Protein AF-A0A1G0X274-F1 (afdb_monomer)

Structure (mmCIF, N/CA/C/O backbone):
data_AF-A0A1G0X274-F1
#
_entry.id   AF-A0A1G0X274-F1
#
loop_
_atom_site.group_PDB
_atom_site.id
_atom_site.type_symbol
_atom_site.label_atom_id
_atom_site.label_alt_id
_atom_site.label_comp_id
_atom_site.label_asym_id
_atom_site.label_entity_id
_atom_site.label_seq_id
_atom_site.pdbx_PDB_ins_code
_atom_site.Cartn_x
_atom_site.Cartn_y
_atom_site.Cartn_z
_atom_site.occupancy
_atom_site.B_iso_or_equiv
_atom_site.auth_seq_id
_atom_site.auth_comp_id
_atom_site.auth_asym_id
_atom_site.auth_atom_id
_atom_site.pdbx_PDB_model_num
ATOM 1 N N . MET A 1 1 ? -16.418 -11.581 5.628 1.00 71.31 1 MET A N 1
ATOM 2 C CA . MET A 1 1 ? -16.538 -10.136 5.344 1.00 71.31 1 MET A CA 1
ATOM 3 C C . MET A 1 1 ? -15.398 -9.450 6.074 1.00 71.31 1 MET A C 1
ATOM 5 O O . MET A 1 1 ? -15.196 -9.774 7.238 1.00 71.31 1 MET A O 1
ATOM 9 N N . ARG A 1 2 ? -14.596 -8.643 5.375 1.00 87.44 2 ARG A N 1
ATOM 10 C CA . ARG A 1 2 ? -13.417 -7.958 5.927 1.00 87.44 2 ARG A CA 1
ATOM 11 C C . ARG A 1 2 ? -13.831 -6.552 6.353 1.00 87.44 2 ARG A C 1
ATOM 13 O O . ARG A 1 2 ? -14.464 -5.859 5.557 1.00 87.44 2 ARG A O 1
ATOM 20 N N . THR A 1 3 ? -13.494 -6.160 7.576 1.00 94.81 3 THR A N 1
ATOM 21 C CA . THR A 1 3 ? -13.718 -4.796 8.068 1.00 94.81 3 THR A CA 1
ATOM 22 C C . THR A 1 3 ? -12.603 -3.907 7.542 1.00 94.81 3 THR A C 1
ATOM 24 O O . THR A 1 3 ? -11.427 -4.255 7.654 1.00 94.81 3 THR A O 1
ATOM 27 N N . VAL A 1 4 ? -12.964 -2.773 6.948 1.00 96.81 4 VAL A N 1
ATOM 28 C CA . VAL A 1 4 ? -12.003 -1.785 6.460 1.00 96.81 4 VAL A CA 1
ATOM 29 C C . VAL A 1 4 ? -12.087 -0.557 7.344 1.00 96.81 4 VAL A C 1
ATOM 31 O O . VAL A 1 4 ? -13.156 0.017 7.518 1.00 96.81 4 VAL A O 1
ATOM 34 N N . ILE A 1 5 ? -10.954 -0.145 7.892 1.00 97.12 5 ILE A N 1
ATOM 35 C CA . ILE A 1 5 ? -10.844 1.067 8.695 1.00 97.12 5 ILE A CA 1
ATOM 36 C C . ILE A 1 5 ? -10.025 2.060 7.884 1.00 97.12 5 ILE A C 1
ATOM 38 O O . ILE A 1 5 ? -8.864 1.800 7.582 1.00 97.12 5 ILE A O 1
ATOM 42 N N . LEU A 1 6 ? -10.634 3.177 7.500 1.00 94.62 6 LEU A N 1
ATOM 43 C CA . LEU A 1 6 ? -9.961 4.285 6.836 1.00 94.62 6 LEU A CA 1
ATOM 44 C C . LEU A 1 6 ? -9.576 5.322 7.890 1.00 94.62 6 LEU A C 1
ATOM 46 O O . LEU A 1 6 ? -10.444 6.041 8.384 1.00 94.62 6 LEU A O 1
ATOM 50 N N . LEU A 1 7 ? -8.287 5.396 8.221 1.00 92.12 7 LEU A N 1
ATOM 51 C CA . LEU A 1 7 ? -7.735 6.406 9.120 1.00 92.12 7 LEU A CA 1
ATOM 52 C C . LEU A 1 7 ? -7.141 7.554 8.295 1.00 92.12 7 LEU A C 1
ATOM 54 O O . LEU A 1 7 ? -6.105 7.387 7.645 1.00 92.12 7 LEU A O 1
ATOM 58 N N . ALA A 1 8 ? -7.805 8.709 8.322 1.00 89.12 8 ALA A N 1
ATOM 59 C CA . ALA A 1 8 ? -7.501 9.869 7.492 1.00 89.12 8 ALA A CA 1
ATOM 60 C C . ALA A 1 8 ? -6.994 11.057 8.328 1.00 89.12 8 ALA A C 1
ATOM 62 O O . ALA A 1 8 ? -7.770 11.760 8.976 1.00 89.12 8 ALA A O 1
ATOM 63 N N . GLY A 1 9 ? -5.681 11.286 8.294 1.00 81.81 9 GLY A N 1
ATOM 64 C CA . GLY A 1 9 ? -5.017 12.450 8.885 1.00 81.81 9 GLY A CA 1
ATOM 65 C C . GLY A 1 9 ? -4.639 13.508 7.840 1.00 81.81 9 GLY A C 1
ATOM 66 O O . GLY A 1 9 ? -4.860 13.310 6.646 1.00 81.81 9 GLY A O 1
ATOM 67 N N . PRO A 1 10 ? -4.019 14.624 8.253 1.00 75.56 10 PRO A N 1
ATOM 68 C CA . PRO A 1 10 ? -3.782 15.746 7.365 1.00 75.56 10 PRO A CA 1
ATOM 69 C C . PRO A 1 10 ? -2.743 15.403 6.304 1.00 75.56 10 PRO A C 1
ATOM 71 O O . PRO A 1 10 ? -1.625 14.976 6.610 1.00 75.56 10 PRO A O 1
ATOM 74 N N . GLY A 1 11 ? -3.099 15.662 5.047 1.00 61.94 11 GLY A N 1
ATOM 75 C CA . GLY A 1 11 ? -2.265 15.404 3.879 1.00 61.94 11 GLY A CA 1
ATOM 76 C C . GLY A 1 11 ? -1.772 16.637 3.129 1.00 61.94 11 GLY A C 1
ATOM 77 O O . GLY A 1 11 ? -1.181 16.488 2.057 1.00 61.94 11 GLY A O 1
ATOM 78 N N . LYS A 1 12 ? -1.949 17.862 3.646 1.00 62.59 12 LYS A N 1
ATOM 79 C CA . LYS A 1 12 ? -1.594 19.117 2.934 1.00 62.59 12 LYS A CA 1
ATOM 80 C C . LYS A 1 12 ? -2.122 19.084 1.461 1.00 62.59 12 LYS A C 1
ATOM 82 O O . LYS A 1 12 ? -3.169 18.474 1.280 1.00 62.59 12 LYS A O 1
ATOM 87 N N . PRO A 1 13 ? -1.509 19.659 0.389 1.00 53.56 13 PRO A N 1
ATOM 88 C CA . PRO A 1 13 ? -2.126 19.590 -0.947 1.00 53.56 13 PRO A CA 1
ATOM 89 C C . PRO A 1 13 ? -2.115 18.176 -1.560 1.00 53.56 13 PRO A C 1
ATOM 91 O O . PRO A 1 13 ? -2.622 17.995 -2.658 1.00 53.56 13 PRO A O 1
ATOM 94 N N . ALA A 1 14 ? -1.521 17.193 -0.873 1.00 53.19 14 ALA A N 1
ATOM 95 C CA . ALA A 1 14 ? -1.410 15.817 -1.325 1.00 53.19 14 ALA A CA 1
ATOM 96 C C . ALA A 1 14 ? -2.632 14.958 -0.912 1.00 53.19 14 ALA A C 1
ATOM 98 O O . ALA A 1 14 ? -3.193 14.232 -1.719 1.00 53.19 14 ALA A O 1
ATOM 99 N N . PHE A 1 15 ? -3.112 15.053 0.325 1.00 63.25 15 PHE A N 1
ATOM 100 C CA . PHE A 1 15 ? -4.284 14.277 0.753 1.00 63.25 15 PHE A CA 1
ATOM 101 C C . PHE A 1 15 ? -5.246 15.178 1.517 1.00 63.25 15 PHE A C 1
ATOM 103 O O . PHE A 1 15 ? -5.109 15.369 2.721 1.00 63.25 15 PHE A O 1
ATOM 110 N N . GLY A 1 16 ? -6.178 15.785 0.784 1.00 67.81 16 GLY A N 1
ATOM 111 C CA . GLY A 1 16 ? -7.258 16.585 1.359 1.00 67.81 16 GLY A CA 1
ATOM 112 C C . GLY A 1 16 ? -8.568 15.805 1.439 1.00 67.81 16 GLY A C 1
ATOM 113 O O . GLY A 1 16 ? -8.658 14.655 0.995 1.00 67.81 16 GLY A O 1
ATOM 114 N N . ILE A 1 17 ? -9.620 16.468 1.924 1.00 82.38 17 ILE A N 1
ATOM 115 C CA . ILE A 1 17 ? -10.967 15.893 2.055 1.00 82.38 17 ILE A CA 1
ATOM 116 C C . ILE A 1 17 ? -11.474 15.243 0.757 1.00 82.38 17 ILE A C 1
ATOM 118 O O . ILE A 1 17 ? -12.107 14.191 0.794 1.00 82.38 17 ILE A O 1
ATOM 122 N N . LYS A 1 18 ? -11.125 15.803 -0.412 1.00 84.38 18 LYS A N 1
ATOM 123 C CA . LYS A 1 18 ? -11.466 15.232 -1.726 1.00 84.38 18 LYS A CA 1
ATOM 124 C C . LYS A 1 18 ? -10.965 13.788 -1.865 1.00 84.38 18 LYS A C 1
ATOM 126 O O . LYS A 1 18 ? -11.732 12.919 -2.272 1.00 84.38 18 LYS A O 1
ATOM 131 N N . ASN A 1 19 ? -9.700 13.523 -1.536 1.00 82.19 19 ASN A N 1
ATOM 132 C CA . ASN A 1 19 ? -9.106 12.194 -1.701 1.00 82.19 19 ASN A CA 1
ATOM 133 C C . ASN A 1 19 ? -9.671 11.206 -0.674 1.00 82.19 19 ASN A C 1
ATOM 135 O O . ASN A 1 19 ? -9.884 10.045 -1.005 1.00 82.19 19 ASN A O 1
ATOM 139 N N . VAL A 1 20 ? -9.964 11.667 0.548 1.00 87.62 20 VAL A N 1
ATOM 140 C CA . VAL A 1 20 ? -10.614 10.844 1.581 1.00 87.62 20 VAL A CA 1
ATOM 141 C C . VAL A 1 20 ? -12.012 10.419 1.140 1.00 87.62 20 VAL A C 1
ATOM 143 O O . VAL A 1 20 ? -12.357 9.247 1.254 1.00 87.62 20 VAL A O 1
ATOM 146 N N . LEU A 1 21 ? -12.803 11.340 0.583 1.00 90.00 21 LEU A N 1
ATOM 147 C CA . LEU A 1 21 ? -14.131 11.026 0.053 1.00 90.00 21 LEU A CA 1
ATOM 148 C C . LEU A 1 21 ? -14.058 10.085 -1.158 1.00 90.00 21 LEU A C 1
ATOM 150 O O . LEU A 1 21 ? -14.875 9.172 -1.271 1.00 90.00 21 LEU A O 1
ATOM 154 N N . ALA A 1 22 ? -13.068 10.265 -2.038 1.00 89.56 22 ALA A N 1
ATOM 155 C CA . ALA A 1 22 ? -12.831 9.357 -3.159 1.00 89.56 22 ALA A CA 1
ATOM 156 C C . ALA A 1 22 ? -12.474 7.941 -2.677 1.00 89.56 22 ALA A C 1
ATOM 158 O O . ALA A 1 22 ? -13.047 6.966 -3.168 1.00 89.56 22 ALA A O 1
ATOM 159 N N . ALA A 1 23 ? -11.595 7.830 -1.676 1.00 90.31 23 ALA A N 1
ATOM 160 C CA . ALA A 1 23 ? -11.233 6.565 -1.046 1.00 90.31 23 ALA A CA 1
ATOM 161 C C . ALA A 1 23 ? -12.441 5.903 -0.372 1.00 90.31 23 ALA A C 1
ATOM 163 O O . ALA A 1 23 ? -12.713 4.727 -0.600 1.00 90.31 23 ALA A O 1
ATOM 164 N N . GLU A 1 24 ? -13.209 6.663 0.411 1.00 93.44 24 GLU A N 1
ATOM 165 C CA . GLU A 1 24 ? -14.424 6.186 1.070 1.00 93.44 24 GLU A CA 1
ATOM 166 C C . GLU A 1 24 ? -15.429 5.630 0.054 1.00 93.44 24 GLU A C 1
ATOM 168 O O . GLU A 1 24 ? -15.935 4.517 0.220 1.00 93.44 24 GLU A O 1
ATOM 173 N N . GLN A 1 25 ? -15.688 6.373 -1.024 1.00 93.56 25 GLN A N 1
ATOM 174 C CA . GLN A 1 25 ? -16.600 5.946 -2.079 1.00 93.56 25 GLN A CA 1
ATOM 175 C C . GLN A 1 25 ? -16.091 4.690 -2.794 1.00 93.56 25 GLN A C 1
ATOM 177 O O . GLN A 1 25 ? -16.866 3.754 -3.001 1.00 93.56 25 GLN A O 1
ATOM 182 N N . ALA A 1 26 ? -14.800 4.642 -3.130 1.00 93.06 26 ALA A N 1
ATOM 183 C CA . ALA A 1 26 ? -14.182 3.487 -3.769 1.00 93.06 26 ALA A CA 1
ATOM 184 C C . ALA A 1 26 ? -14.294 2.236 -2.892 1.00 93.06 26 ALA A C 1
ATOM 186 O O . ALA A 1 26 ? -14.770 1.201 -3.355 1.00 93.06 26 ALA A O 1
ATOM 187 N N . LEU A 1 27 ? -13.951 2.335 -1.608 1.00 93.81 27 LEU A N 1
ATOM 188 C CA . LEU A 1 27 ? -14.022 1.222 -0.661 1.00 93.81 27 LEU A CA 1
ATOM 189 C C . LEU A 1 27 ? -15.469 0.751 -0.435 1.00 93.81 27 LEU A C 1
ATOM 191 O 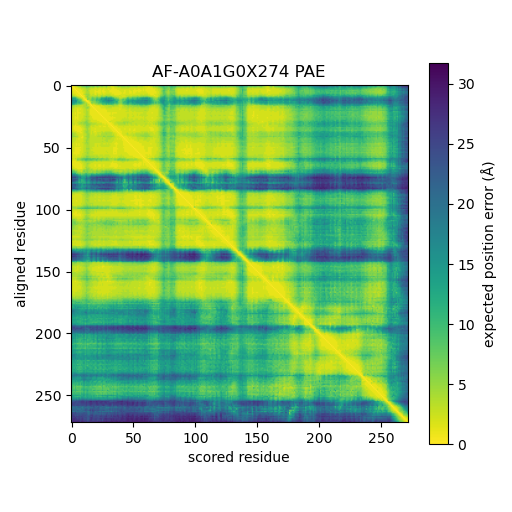O . LEU A 1 27 ? -15.730 -0.452 -0.464 1.00 93.81 27 LEU A O 1
ATOM 195 N N . LYS A 1 28 ? -16.438 1.666 -0.298 1.00 92.75 28 LYS A N 1
ATOM 196 C CA . LYS A 1 28 ? -17.868 1.300 -0.228 1.00 92.75 28 LYS A CA 1
ATOM 197 C C . LYS A 1 28 ? -18.336 0.600 -1.494 1.00 92.75 28 LYS A C 1
ATOM 199 O O . LYS A 1 28 ? -19.034 -0.408 -1.416 1.00 92.75 28 LYS A O 1
ATOM 204 N N . ASN A 1 29 ? -17.908 1.081 -2.661 1.00 93.19 29 ASN A N 1
ATOM 205 C CA . ASN A 1 29 ? -18.207 0.428 -3.927 1.00 93.19 29 ASN A CA 1
ATOM 206 C C . ASN A 1 29 ? -17.644 -0.998 -3.948 1.00 93.19 29 ASN A C 1
ATOM 208 O O . ASN A 1 29 ? -18.301 -1.887 -4.475 1.00 93.19 29 ASN A O 1
ATOM 212 N N . GLN A 1 30 ? -16.500 -1.273 -3.324 1.00 92.44 30 GLN A N 1
ATOM 213 C CA . GLN A 1 30 ? -15.962 -2.634 -3.178 1.00 92.44 30 GLN A CA 1
ATOM 214 C C . GLN A 1 30 ? -16.771 -3.542 -2.227 1.00 92.44 30 GLN A C 1
ATOM 216 O O . GLN A 1 30 ? -16.434 -4.714 -2.076 1.00 92.44 30 GLN A O 1
ATOM 221 N N . GLY A 1 31 ? -17.841 -3.039 -1.602 1.00 89.69 31 GLY A N 1
ATOM 222 C CA . GLY A 1 31 ? -18.629 -3.780 -0.617 1.00 89.69 31 GLY A CA 1
ATOM 223 C C . GLY A 1 31 ? -17.946 -3.869 0.748 1.00 89.69 31 GLY A C 1
ATOM 224 O O . GLY A 1 31 ? -18.206 -4.808 1.499 1.00 89.69 31 GLY A O 1
ATOM 225 N N . ALA A 1 32 ? -17.046 -2.928 1.055 1.00 89.44 32 ALA A N 1
ATOM 226 C CA . ALA A 1 32 ? -16.374 -2.869 2.345 1.00 89.44 32 ALA A CA 1
ATOM 227 C C . ALA A 1 32 ? -17.360 -2.602 3.489 1.00 89.44 32 ALA A C 1
ATOM 229 O O . ALA A 1 32 ? -18.213 -1.718 3.394 1.00 89.44 32 ALA A O 1
ATOM 230 N N . ASP A 1 33 ? -17.153 -3.294 4.609 1.00 92.75 33 ASP A N 1
ATOM 231 C CA . ASP A 1 33 ? -17.650 -2.858 5.914 1.00 92.75 33 ASP A CA 1
ATOM 232 C C . ASP A 1 33 ? -16.744 -1.730 6.414 1.00 92.75 33 ASP A C 1
ATOM 234 O O . ASP A 1 33 ? -15.725 -1.979 7.062 1.00 92.75 33 ASP A O 1
ATOM 238 N N . LEU A 1 34 ? -17.028 -0.513 5.950 1.00 94.81 34 LEU A N 1
ATOM 239 C CA . LEU A 1 34 ? -16.126 0.625 6.073 1.00 94.81 34 LEU A CA 1
ATOM 240 C C . LEU A 1 34 ? -16.434 1.472 7.308 1.00 94.81 34 LEU A C 1
ATOM 242 O O . LEU A 1 34 ? -17.520 2.043 7.419 1.00 94.81 34 LEU A O 1
ATOM 246 N N . LEU A 1 35 ? -15.420 1.668 8.148 1.00 96.19 35 LEU A N 1
ATOM 247 C CA . LEU A 1 35 ? -15.394 2.692 9.186 1.00 96.19 35 LEU A CA 1
ATOM 248 C C . LEU A 1 35 ? -14.385 3.782 8.814 1.00 96.19 35 LEU A C 1
ATOM 250 O O . LEU A 1 35 ? -13.206 3.497 8.616 1.00 96.19 35 LEU A O 1
ATOM 254 N N . ARG A 1 36 ? -14.838 5.035 8.738 1.00 94.88 36 ARG A N 1
ATOM 255 C CA . ARG A 1 36 ? -13.971 6.199 8.509 1.00 94.88 36 ARG A CA 1
ATOM 256 C C . ARG A 1 36 ? -13.686 6.911 9.826 1.00 94.88 36 ARG A C 1
ATOM 258 O O . ARG A 1 36 ? -14.623 7.257 10.541 1.00 94.88 36 ARG A O 1
ATOM 265 N N . ILE A 1 37 ? -12.413 7.188 10.087 1.00 93.75 37 ILE A N 1
ATOM 266 C CA . ILE A 1 37 ? -11.927 7.941 11.245 1.00 93.75 37 ILE A CA 1
ATOM 267 C C . ILE A 1 37 ? -11.046 9.086 10.743 1.00 93.75 37 ILE A C 1
ATOM 269 O O . ILE A 1 37 ? -10.141 8.872 9.937 1.00 93.75 37 ILE A O 1
ATOM 273 N N . GLY A 1 38 ? -11.311 10.299 11.226 1.00 88.81 38 GLY A N 1
ATOM 274 C CA . GLY A 1 38 ? -10.703 11.522 10.705 1.00 88.81 38 GLY A CA 1
ATOM 275 C C . GLY A 1 38 ? -11.338 12.022 9.399 1.00 88.81 38 GLY A C 1
ATOM 276 O O . GLY A 1 38 ? -12.228 11.390 8.819 1.00 88.81 38 GLY A O 1
ATOM 277 N N . ASP A 1 39 ? -10.908 13.207 8.969 1.00 86.94 39 ASP A N 1
ATOM 278 C CA . ASP A 1 39 ? -11.445 13.940 7.810 1.00 86.94 39 ASP A CA 1
ATOM 279 C C . ASP A 1 39 ? -10.392 14.242 6.727 1.00 86.94 39 ASP A C 1
ATOM 281 O O . ASP A 1 39 ? -10.743 14.684 5.633 1.00 86.94 39 ASP A O 1
ATOM 285 N N . GLY A 1 40 ? -9.112 13.962 6.997 1.00 82.00 40 GLY A N 1
ATOM 286 C CA . GLY A 1 40 ? -8.002 14.275 6.095 1.00 82.00 40 GLY A CA 1
ATOM 287 C C . GLY A 1 40 ? -7.513 15.727 6.134 1.00 82.00 40 GLY A C 1
ATOM 288 O O . GLY A 1 40 ? -6.594 16.073 5.394 1.00 82.00 40 GLY A O 1
ATOM 289 N N . GLU A 1 41 ? -8.096 16.585 6.972 1.00 82.44 41 GLU A N 1
ATOM 290 C CA . GLU A 1 41 ? -7.756 18.010 7.066 1.00 82.44 41 GLU A CA 1
ATOM 291 C C . GLU A 1 41 ? -7.129 18.372 8.409 1.00 82.44 41 GLU A C 1
ATOM 293 O O . GLU A 1 41 ? -6.125 19.089 8.444 1.00 82.44 41 GLU A O 1
ATOM 298 N N . ARG A 1 42 ? -7.694 17.870 9.512 1.00 84.00 42 ARG A N 1
ATOM 299 C CA . ARG A 1 42 ? -7.177 18.121 10.861 1.00 84.00 42 ARG A CA 1
ATOM 300 C C . ARG A 1 42 ? -6.190 17.048 11.299 1.00 84.00 42 ARG A C 1
ATOM 302 O O . ARG A 1 42 ? -6.194 15.924 10.801 1.00 84.00 42 ARG A O 1
ATOM 309 N N . ASP A 1 43 ? -5.387 17.382 12.304 1.00 80.62 43 ASP A N 1
ATOM 310 C CA . ASP A 1 43 ? -4.605 16.383 13.021 1.00 80.62 43 ASP A CA 1
ATOM 311 C C . ASP A 1 43 ? -5.545 15.361 13.708 1.00 80.62 43 ASP A C 1
ATOM 313 O O . ASP A 1 43 ? -6.538 15.721 14.348 1.00 80.62 43 ASP A O 1
ATOM 317 N N . LEU A 1 44 ? -5.239 14.071 13.543 1.00 80.81 44 LEU A N 1
ATOM 318 C CA . LEU A 1 44 ? -5.783 12.963 14.334 1.00 80.81 44 LEU A CA 1
ATOM 319 C C . LEU A 1 44 ? -5.505 13.177 15.826 1.00 80.81 44 LEU A C 1
ATOM 321 O O . LEU A 1 44 ? -4.418 13.580 16.216 1.00 80.81 44 LEU A O 1
ATOM 325 N N . THR A 1 45 ? -6.487 12.867 16.655 1.00 83.50 45 THR A N 1
ATOM 326 C CA . THR A 1 45 ? -6.439 12.991 18.113 1.00 83.50 45 THR A CA 1
ATOM 327 C C . THR A 1 45 ? -6.266 11.626 18.773 1.00 83.50 45 THR A C 1
ATOM 329 O O . THR A 1 45 ? -6.488 10.589 18.145 1.00 83.50 45 THR A O 1
ATOM 332 N N . ASP A 1 46 ? -5.945 11.609 20.067 1.00 83.19 46 ASP A N 1
ATOM 333 C CA . ASP A 1 46 ? -5.924 10.369 20.856 1.00 83.19 46 ASP A CA 1
ATOM 334 C C . ASP A 1 46 ? -7.290 9.661 20.858 1.00 83.19 46 ASP A C 1
ATOM 336 O O . ASP A 1 46 ? -7.350 8.431 20.913 1.00 83.19 46 ASP A O 1
ATOM 340 N N . THR A 1 47 ? -8.387 10.418 20.746 1.00 89.31 47 THR A N 1
ATOM 341 C CA . THR A 1 47 ? -9.737 9.866 20.580 1.00 89.31 47 THR A CA 1
ATOM 342 C C . THR A 1 47 ? -9.864 9.129 19.251 1.00 89.31 47 THR A C 1
ATOM 344 O O . THR A 1 47 ? -10.278 7.980 19.250 1.00 89.31 47 THR A O 1
ATOM 347 N N . ASP A 1 48 ? -9.414 9.721 18.138 1.00 89.38 48 ASP A N 1
ATOM 348 C CA . ASP A 1 48 ? -9.445 9.055 16.824 1.00 89.38 48 ASP A CA 1
ATOM 349 C C . ASP A 1 48 ? -8.643 7.740 16.837 1.00 89.38 48 ASP A C 1
ATOM 351 O O . ASP A 1 48 ? -9.060 6.727 16.274 1.00 89.38 48 ASP A O 1
ATOM 355 N N . VAL A 1 49 ? -7.487 7.733 17.508 1.00 88.19 49 VAL A N 1
ATOM 356 C CA . VAL A 1 49 ? -6.678 6.518 17.688 1.00 88.19 49 VAL A CA 1
ATOM 357 C C . VAL A 1 49 ? -7.409 5.494 18.548 1.00 88.19 49 VAL A C 1
ATOM 359 O O . VAL A 1 49 ? -7.412 4.312 18.216 1.00 88.19 49 VAL A O 1
ATOM 362 N N . SER A 1 50 ? -8.036 5.928 19.640 1.00 91.25 50 SER A N 1
ATOM 363 C CA . SER A 1 50 ? -8.793 5.049 20.536 1.00 91.25 50 SER A CA 1
ATOM 364 C C . SER A 1 50 ? -9.979 4.409 19.815 1.00 91.25 50 SER A C 1
ATOM 366 O O . SER A 1 50 ? -10.134 3.191 19.881 1.00 91.25 50 SER A O 1
ATOM 368 N N . ASP A 1 51 ? -10.732 5.193 19.042 1.00 94.62 51 ASP A N 1
ATOM 369 C CA . ASP A 1 51 ? -11.852 4.727 18.222 1.00 94.62 51 ASP A CA 1
ATOM 370 C C . ASP A 1 51 ? -11.380 3.703 17.176 1.00 94.62 51 ASP A C 1
ATOM 372 O O . ASP A 1 51 ? -12.021 2.673 16.952 1.00 94.62 51 ASP A O 1
ATOM 376 N N . MET A 1 52 ? -10.211 3.936 16.564 1.00 94.81 52 MET A N 1
ATOM 377 C CA . MET A 1 52 ? -9.597 2.988 15.629 1.00 94.81 52 MET A CA 1
ATOM 378 C C . MET A 1 52 ? -9.247 1.673 16.330 1.00 94.81 52 MET A C 1
ATOM 380 O O . MET A 1 52 ? -9.550 0.596 15.813 1.00 94.81 52 MET A O 1
ATOM 384 N N . LEU A 1 53 ? -8.606 1.736 17.496 1.00 95.38 53 LEU A N 1
ATOM 385 C CA . LEU A 1 53 ? -8.216 0.550 18.259 1.00 95.38 53 LEU A CA 1
ATOM 386 C C . LEU A 1 53 ? -9.438 -0.242 18.738 1.00 95.38 53 LEU A C 1
ATOM 388 O O . LEU A 1 53 ? -9.433 -1.475 18.675 1.00 95.38 53 LEU A O 1
ATOM 392 N N . GLU A 1 54 ? -10.497 0.444 19.165 1.00 96.56 54 GLU A N 1
ATOM 393 C CA . GLU A 1 54 ? -11.768 -0.182 19.521 1.00 96.56 54 GLU A CA 1
ATOM 394 C C . GLU A 1 54 ? -12.389 -0.897 18.314 1.00 96.56 54 GLU A C 1
ATOM 396 O O . GLU A 1 54 ? -12.770 -2.067 18.415 1.00 96.56 54 GLU A O 1
ATOM 401 N N . ALA A 1 55 ? -12.419 -0.246 17.150 1.00 95.94 55 ALA A N 1
ATOM 402 C CA . ALA A 1 55 ? -12.920 -0.846 15.920 1.00 95.94 55 ALA A CA 1
ATOM 403 C C . ALA A 1 55 ? -12.120 -2.092 15.508 1.00 95.94 55 ALA A C 1
ATOM 405 O O . ALA A 1 55 ? -12.712 -3.115 15.157 1.00 95.94 55 ALA A O 1
ATOM 406 N N . ILE A 1 56 ? -10.787 -2.049 15.617 1.00 96.06 56 ILE A N 1
ATOM 407 C CA . ILE A 1 56 ? -9.919 -3.215 15.392 1.00 96.06 56 ILE A CA 1
ATOM 408 C C . ILE A 1 56 ? -10.289 -4.348 16.359 1.00 96.06 56 ILE A C 1
ATOM 410 O O . ILE A 1 56 ? -10.466 -5.493 15.931 1.00 96.06 56 ILE A O 1
ATOM 414 N N . SER A 1 57 ? -10.429 -4.046 17.653 1.00 96.00 57 SER A N 1
ATOM 415 C CA . SER A 1 57 ? -10.758 -5.032 18.690 1.00 96.00 57 SER A CA 1
ATOM 416 C C . SER A 1 57 ? -12.130 -5.681 18.467 1.00 96.00 57 SER A C 1
ATOM 418 O O . SER A 1 57 ? -12.273 -6.892 18.646 1.00 96.00 57 SER A O 1
ATOM 420 N N . ASN A 1 58 ? -13.122 -4.898 18.039 1.00 94.75 58 ASN A N 1
ATOM 421 C CA . ASN A 1 58 ? -14.509 -5.336 17.870 1.00 94.75 58 ASN A CA 1
ATOM 422 C C . ASN A 1 58 ? -14.803 -5.970 16.499 1.00 94.75 58 ASN A C 1
ATOM 424 O O . ASN A 1 58 ? -15.859 -6.585 16.318 1.00 94.75 58 ASN A O 1
ATOM 428 N N . ALA A 1 59 ? -13.888 -5.858 15.532 1.00 93.44 59 ALA A N 1
ATOM 429 C CA . ALA A 1 59 ? -14.047 -6.462 14.215 1.00 93.44 59 ALA A CA 1
ATOM 430 C C . ALA A 1 59 ? -14.170 -7.993 14.311 1.00 93.44 59 ALA A C 1
ATOM 432 O O . ALA A 1 59 ? -13.284 -8.677 14.828 1.00 93.44 59 ALA A O 1
ATOM 433 N N . LYS A 1 60 ? -15.258 -8.546 13.758 1.00 86.12 60 LYS A N 1
ATOM 434 C CA . LYS A 1 60 ? -15.573 -9.988 13.807 1.00 86.12 60 LYS A CA 1
ATOM 435 C C . LYS A 1 60 ? -14.765 -10.847 12.822 1.00 86.12 60 LYS A C 1
ATOM 437 O O . LYS A 1 60 ? -14.863 -12.069 12.879 1.00 86.12 60 LYS A O 1
ATOM 442 N N . GLY A 1 61 ? -14.008 -10.236 11.912 1.00 86.88 61 GLY A N 1
ATOM 443 C CA . GLY A 1 61 ? -13.266 -10.924 10.851 1.00 86.88 61 GLY A CA 1
ATOM 444 C C . GLY A 1 61 ? -11.884 -10.326 10.600 1.00 86.88 61 GLY A C 1
ATOM 445 O O . GLY A 1 61 ? -11.306 -9.689 11.483 1.00 86.88 61 GLY A O 1
ATOM 446 N N . ASP A 1 62 ? -11.370 -10.549 9.388 1.00 90.69 62 ASP A N 1
ATOM 447 C CA . ASP A 1 62 ? -10.137 -9.921 8.910 1.00 90.69 62 ASP A CA 1
ATOM 448 C C . ASP A 1 62 ? -10.294 -8.397 8.888 1.00 90.69 62 ASP A C 1
ATOM 450 O O . ASP A 1 62 ? -11.362 -7.879 8.541 1.00 90.69 62 ASP A O 1
ATOM 454 N N . VAL A 1 63 ? -9.217 -7.690 9.222 1.00 95.69 63 VAL A N 1
ATOM 455 C CA . VAL A 1 63 ? -9.176 -6.227 9.249 1.00 95.69 63 VAL A CA 1
ATOM 456 C C . VAL A 1 63 ? -8.183 -5.726 8.214 1.00 95.69 63 VAL A C 1
ATOM 458 O O . VAL A 1 63 ? -7.063 -6.233 8.125 1.00 95.69 63 VAL A O 1
ATOM 461 N N . THR A 1 64 ? -8.589 -4.697 7.478 1.00 96.00 64 THR A N 1
ATOM 462 C CA . THR A 1 64 ? -7.677 -3.874 6.689 1.00 96.00 64 THR A CA 1
ATOM 463 C C . THR A 1 64 ? -7.705 -2.444 7.186 1.00 96.00 64 THR A C 1
ATOM 465 O O . THR A 1 64 ? -8.752 -1.803 7.191 1.00 96.00 64 THR A O 1
ATOM 468 N N . LEU A 1 65 ? -6.543 -1.936 7.577 1.00 95.25 65 LEU A N 1
ATOM 469 C CA . LEU A 1 65 ? -6.335 -0.534 7.895 1.00 95.25 65 LEU A CA 1
ATOM 470 C C . LEU A 1 65 ? -5.804 0.182 6.650 1.00 95.25 65 LEU A C 1
ATOM 472 O O . LEU A 1 65 ? -4.693 -0.087 6.199 1.00 95.25 65 LEU A O 1
ATOM 476 N N . VAL A 1 66 ? -6.593 1.105 6.107 1.00 92.50 66 VAL A N 1
ATOM 477 C CA . VAL A 1 66 ? -6.160 2.046 5.073 1.00 92.50 66 VAL A CA 1
ATOM 478 C C . VAL A 1 66 ? -5.730 3.330 5.764 1.00 92.50 66 VAL A C 1
ATOM 480 O O . VAL A 1 66 ? -6.534 4.007 6.403 1.00 92.50 66 VAL A O 1
ATOM 483 N N . LEU A 1 67 ? -4.450 3.654 5.650 1.00 87.50 67 LEU A N 1
ATOM 484 C CA . LEU A 1 67 ? -3.811 4.738 6.374 1.00 87.50 67 LEU A CA 1
ATOM 485 C C . LEU A 1 67 ? -3.441 5.869 5.421 1.00 87.50 67 LEU A C 1
ATOM 487 O O . LEU A 1 67 ? -2.457 5.788 4.683 1.00 87.50 67 LEU A O 1
ATOM 491 N N . MET A 1 68 ? -4.239 6.933 5.464 1.00 85.12 68 MET A N 1
ATOM 492 C CA . MET A 1 68 ? -4.071 8.131 4.648 1.00 85.12 68 MET A CA 1
ATOM 493 C C . MET A 1 68 ? -3.626 9.292 5.532 1.00 85.12 68 MET A C 1
ATOM 495 O O . MET A 1 68 ? -4.448 10.030 6.065 1.00 85.12 68 MET A O 1
ATOM 499 N N . ALA A 1 69 ? -2.319 9.445 5.729 1.00 77.44 69 ALA A N 1
ATOM 500 C CA . ALA A 1 69 ? -1.765 10.521 6.547 1.00 77.44 69 ALA A CA 1
ATOM 501 C C . ALA A 1 69 ? -0.316 10.838 6.153 1.00 77.44 69 ALA A C 1
ATOM 503 O O . ALA A 1 69 ? 0.405 9.977 5.649 1.00 77.44 69 ALA A O 1
ATOM 504 N N . HIS A 1 70 ? 0.141 12.068 6.418 1.00 73.25 70 HIS A N 1
ATOM 505 C CA . HIS A 1 70 ? 1.548 12.433 6.227 1.00 73.25 70 HIS A CA 1
ATOM 506 C C . HIS A 1 70 ? 2.468 11.740 7.228 1.00 73.25 70 HIS A C 1
ATOM 508 O O . HIS A 1 70 ? 2.297 11.888 8.440 1.00 73.25 70 HIS A O 1
ATOM 514 N N . GLY A 1 71 ? 3.518 11.103 6.713 1.00 67.44 71 GLY A N 1
ATOM 515 C CA . GLY A 1 71 ? 4.698 10.760 7.499 1.00 67.44 71 GLY A CA 1
ATOM 516 C C . GLY A 1 71 ? 5.649 11.955 7.599 1.00 67.44 71 GLY A C 1
ATOM 517 O O . GLY A 1 71 ? 5.820 12.710 6.640 1.00 67.44 71 GLY A O 1
ATOM 518 N N . ASN A 1 72 ? 6.288 12.137 8.752 1.00 64.19 72 ASN A N 1
ATOM 519 C CA . ASN A 1 72 ? 7.395 13.079 8.924 1.00 64.19 72 ASN A CA 1
ATOM 520 C C . ASN A 1 72 ? 8.678 12.336 9.326 1.00 64.19 72 ASN A C 1
ATOM 522 O O . ASN A 1 72 ? 8.602 11.255 9.897 1.00 64.19 72 ASN A O 1
ATOM 526 N N . ARG A 1 73 ? 9.852 12.914 9.048 1.00 56.06 73 ARG A N 1
ATOM 527 C CA . ARG A 1 73 ? 11.164 12.363 9.413 1.00 56.06 73 ARG A CA 1
ATOM 528 C C . ARG A 1 73 ? 11.880 13.335 10.354 1.00 56.06 73 ARG A C 1
ATOM 530 O O . ARG A 1 73 ? 12.761 14.064 9.917 1.00 56.06 73 ARG A O 1
ATOM 537 N N . ASN A 1 74 ? 11.541 13.306 11.644 1.00 49.91 74 ASN A N 1
ATOM 538 C CA . ASN A 1 74 ? 12.374 13.903 12.702 1.00 49.91 74 ASN A CA 1
ATOM 539 C C . ASN A 1 74 ? 12.888 12.791 13.630 1.00 49.91 74 ASN A C 1
ATOM 541 O O . ASN A 1 74 ? 12.416 12.641 14.751 1.00 49.91 74 ASN A O 1
ATOM 545 N N . GLY A 1 75 ? 13.826 11.972 13.145 1.00 40.00 75 GLY A N 1
ATOM 546 C CA . GLY A 1 75 ? 14.458 10.894 13.928 1.00 40.00 75 GLY A CA 1
ATOM 547 C C . GLY A 1 75 ? 13.619 9.619 14.082 1.00 40.00 75 GLY A C 1
ATOM 548 O O . GLY A 1 75 ? 14.179 8.530 14.048 1.00 40.00 75 GLY A O 1
ATOM 549 N N . GLU A 1 76 ? 12.294 9.737 14.119 1.00 42.47 76 GLU A N 1
ATOM 550 C CA . GLU A 1 76 ? 11.329 8.639 14.022 1.00 42.47 76 GLU A CA 1
ATOM 551 C C . GLU A 1 76 ? 10.320 8.983 12.922 1.00 42.47 76 GLU A C 1
ATOM 553 O O . GLU A 1 76 ? 10.037 10.163 12.694 1.00 42.47 76 GLU A O 1
ATOM 558 N N . VAL A 1 77 ? 9.795 7.985 12.202 1.00 47.22 77 VAL A N 1
ATOM 559 C CA . VAL A 1 77 ? 8.598 8.255 11.400 1.00 47.22 77 VAL A CA 1
ATOM 560 C C . VAL A 1 77 ? 7.457 8.440 12.386 1.00 47.22 77 VAL A C 1
ATOM 562 O O . VAL A 1 77 ? 7.322 7.646 13.310 1.00 47.22 77 VAL A O 1
ATOM 565 N N . TYR A 1 78 ? 6.661 9.483 12.236 1.00 52.81 78 TYR A N 1
ATOM 566 C CA . TYR A 1 78 ? 5.408 9.645 12.962 1.00 52.81 78 TYR A CA 1
ATOM 567 C C . TYR A 1 78 ? 4.393 10.254 12.012 1.00 52.81 78 TYR A C 1
ATOM 569 O O . TYR A 1 78 ? 4.740 11.043 11.123 1.00 52.81 78 TYR A O 1
ATOM 577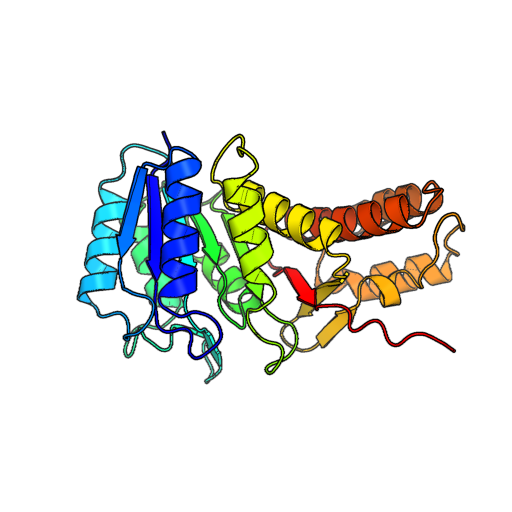 N N . PHE A 1 79 ? 3.133 9.880 12.196 1.00 59.03 79 PHE A N 1
ATOM 578 C CA . PHE A 1 79 ? 2.037 10.615 11.591 1.00 59.03 79 PHE A CA 1
ATOM 579 C C . PHE A 1 79 ? 2.056 11.991 12.236 1.00 59.03 79 PHE A C 1
ATOM 581 O O . PHE A 1 79 ? 1.989 12.088 13.459 1.00 59.03 79 PHE A O 1
ATOM 588 N N . LYS A 1 80 ? 2.222 13.053 11.440 1.00 47.78 80 LYS A N 1
ATOM 589 C CA . LYS A 1 80 ? 2.380 14.425 11.961 1.00 47.78 80 LYS A CA 1
ATOM 590 C C . LYS A 1 80 ? 1.241 14.834 12.914 1.00 47.78 80 LYS A C 1
ATOM 592 O O . LYS A 1 80 ? 1.433 15.698 13.759 1.00 47.78 80 LYS A O 1
ATOM 597 N N . SER A 1 81 ? 0.108 14.159 12.782 1.00 50.81 81 SER A N 1
ATOM 598 C CA . SER A 1 81 ? -1.080 14.265 13.601 1.00 50.81 81 SER A CA 1
ATOM 599 C C . SER A 1 81 ? -1.033 13.566 14.962 1.00 50.81 81 SER A C 1
ATOM 601 O O . SER A 1 81 ? -1.702 14.019 15.876 1.00 50.81 81 SER A O 1
ATOM 603 N N . LEU A 1 82 ? -0.252 12.499 15.145 1.00 51.94 82 LEU A N 1
ATOM 604 C CA . LEU A 1 82 ? -0.146 11.785 16.424 1.00 51.94 82 LEU A CA 1
ATOM 605 C C . LEU A 1 82 ? 0.871 12.475 17.340 1.00 51.94 82 LEU A C 1
ATOM 607 O O . LEU A 1 82 ? 1.897 11.885 17.673 1.00 51.94 82 LEU A O 1
ATOM 611 N N . HIS A 1 83 ? 0.604 13.731 17.716 1.00 46.47 83 HIS A N 1
ATOM 612 C CA . HIS A 1 83 ? 1.514 14.663 18.416 1.00 46.47 83 HIS A CA 1
ATOM 613 C C . HIS A 1 83 ? 2.245 14.116 19.667 1.00 46.47 83 HIS A C 1
ATOM 615 O O . HIS A 1 83 ? 3.143 14.786 20.168 1.00 46.47 83 HIS A O 1
ATOM 621 N N . ALA A 1 84 ? 1.928 12.913 20.161 1.00 43.22 84 ALA A N 1
ATOM 622 C CA . ALA A 1 84 ? 2.544 12.309 21.343 1.00 43.22 84 ALA A CA 1
ATOM 623 C C . ALA A 1 84 ? 2.963 10.824 21.214 1.00 43.22 84 ALA A C 1
ATOM 625 O O . ALA A 1 84 ? 3.513 10.277 22.172 1.00 43.22 84 ALA A O 1
ATOM 626 N N . GLN A 1 85 ? 2.731 10.144 20.082 1.00 58.03 85 GLN A N 1
ATOM 627 C CA . GLN A 1 85 ? 2.934 8.689 19.985 1.00 58.03 85 GLN A CA 1
ATOM 628 C C . GLN A 1 85 ? 4.027 8.321 18.976 1.00 58.03 85 GLN A C 1
ATOM 630 O O . GLN A 1 85 ? 3.914 8.602 17.784 1.00 58.03 85 GLN A O 1
ATOM 635 N N . SER A 1 86 ? 5.075 7.635 19.443 1.00 73.62 86 SER A N 1
ATOM 636 C CA . SER A 1 86 ? 6.065 7.034 18.545 1.00 73.62 86 SER A CA 1
ATOM 637 C C . SER A 1 86 ? 5.406 5.968 17.665 1.00 73.62 86 SER A C 1
ATOM 639 O O . SER A 1 86 ? 4.492 5.261 18.101 1.00 73.62 86 SER A O 1
ATOM 641 N N . THR A 1 87 ? 5.894 5.789 16.435 1.00 76.69 87 THR A N 1
ATOM 642 C CA . THR A 1 87 ? 5.408 4.728 15.528 1.00 76.69 87 THR A CA 1
ATOM 643 C C . THR A 1 87 ? 5.461 3.341 16.169 1.00 76.69 87 THR A C 1
ATOM 645 O O . THR A 1 87 ? 4.570 2.521 15.958 1.00 76.69 87 THR A O 1
ATOM 648 N N . VAL A 1 88 ? 6.479 3.084 16.996 1.00 83.25 88 VAL A N 1
ATOM 649 C CA . VAL A 1 88 ? 6.590 1.840 17.768 1.00 83.25 88 VAL A CA 1
ATOM 650 C C . VAL A 1 88 ? 5.369 1.667 18.667 1.00 83.25 88 VAL A C 1
ATOM 652 O O . VAL A 1 88 ? 4.709 0.631 18.614 1.00 83.25 88 VAL A O 1
ATOM 655 N N . LYS A 1 89 ? 5.025 2.692 19.456 1.00 85.50 89 LYS A N 1
ATOM 656 C CA . LYS A 1 89 ? 3.865 2.644 20.346 1.00 85.50 89 LYS A CA 1
ATOM 657 C C . LYS A 1 89 ? 2.556 2.511 19.556 1.00 85.50 89 LYS A C 1
ATOM 659 O O . LYS A 1 89 ? 1.674 1.780 19.994 1.00 85.50 89 LYS A O 1
ATOM 664 N N . PHE A 1 90 ? 2.436 3.158 18.396 1.00 87.00 90 PHE A N 1
ATOM 665 C CA . PHE A 1 90 ? 1.268 3.029 17.515 1.00 87.00 90 PHE A CA 1
ATOM 666 C C . PHE A 1 90 ? 1.039 1.575 17.074 1.00 87.00 90 PHE A C 1
ATOM 668 O O . PHE A 1 90 ? -0.035 1.018 17.305 1.00 87.00 90 PHE A O 1
ATOM 675 N N . PHE A 1 91 ? 2.063 0.911 16.529 1.00 89.19 91 PHE A N 1
ATOM 676 C CA . PHE A 1 91 ? 1.939 -0.494 16.127 1.00 89.19 91 PHE A CA 1
ATOM 677 C C . PHE A 1 91 ? 1.808 -1.451 17.315 1.00 89.19 91 PHE A C 1
ATOM 679 O O . PHE A 1 91 ? 1.125 -2.467 17.198 1.00 89.19 91 PHE A O 1
ATOM 686 N N . GLN A 1 92 ? 2.397 -1.134 18.473 1.00 91.62 92 GLN A N 1
ATOM 687 C CA . GLN A 1 92 ? 2.199 -1.921 19.694 1.00 91.62 92 GLN A CA 1
ATOM 688 C C . GLN A 1 92 ? 0.745 -1.876 20.155 1.00 91.62 92 GLN A C 1
ATOM 690 O O . GLN A 1 92 ? 0.200 -2.901 20.556 1.00 91.62 92 GLN A O 1
ATOM 695 N N . ASP A 1 93 ? 0.111 -0.707 20.104 1.00 92.62 93 ASP A N 1
ATOM 696 C CA . ASP A 1 93 ? -1.279 -0.561 20.519 1.00 92.62 93 ASP A CA 1
ATOM 697 C C . ASP A 1 93 ? -2.226 -1.256 19.519 1.00 92.62 93 ASP A C 1
ATOM 699 O O . ASP A 1 93 ? -3.135 -1.966 19.952 1.00 92.62 93 ASP A O 1
ATOM 703 N N . ILE A 1 94 ? -1.933 -1.210 18.209 1.00 93.94 94 ILE A N 1
ATOM 704 C CA . ILE A 1 94 ? -2.616 -2.045 17.198 1.00 93.94 94 ILE A CA 1
ATOM 705 C C . ILE A 1 94 ? -2.451 -3.539 17.511 1.00 93.94 94 ILE A C 1
ATOM 707 O O . ILE A 1 94 ? -3.435 -4.277 17.547 1.00 93.94 94 ILE A O 1
ATOM 711 N N . SER A 1 95 ? -1.221 -3.991 17.768 1.00 93.81 95 SER A N 1
ATOM 712 C CA . SER A 1 95 ? -0.914 -5.394 18.075 1.00 93.81 95 SER A CA 1
ATOM 713 C C . SER A 1 95 ? -1.690 -5.880 19.310 1.00 93.81 95 SER A C 1
ATOM 715 O O . SER A 1 95 ? -2.326 -6.935 19.277 1.00 93.81 95 SER A O 1
ATOM 717 N N . LYS A 1 96 ? -1.773 -5.056 20.365 1.00 94.81 96 LYS A N 1
ATOM 718 C CA . LYS A 1 96 ? -2.601 -5.338 21.553 1.00 94.81 96 LYS A CA 1
ATOM 719 C C . LYS A 1 96 ? -4.091 -5.451 21.220 1.00 94.81 96 LYS A C 1
ATOM 721 O O . LYS A 1 96 ? -4.737 -6.381 21.699 1.00 94.81 96 LYS A O 1
ATOM 726 N N . ALA A 1 97 ? -4.636 -4.541 20.408 1.00 95.38 97 ALA A N 1
ATOM 727 C CA . ALA A 1 97 ? -6.046 -4.575 20.004 1.00 95.38 97 ALA A CA 1
ATOM 728 C C . ALA A 1 97 ? -6.383 -5.826 19.169 1.00 95.38 97 ALA A C 1
ATOM 730 O O . ALA A 1 97 ? -7.463 -6.407 19.296 1.00 95.38 97 ALA A O 1
ATOM 731 N N . LEU A 1 98 ? -5.435 -6.291 18.354 1.00 93.38 98 LEU A N 1
ATOM 732 C CA . LEU A 1 98 ? -5.559 -7.521 17.570 1.00 93.38 98 LEU A CA 1
ATOM 733 C C . LEU A 1 98 ? -5.432 -8.798 18.412 1.00 93.38 98 LEU A C 1
ATOM 735 O O . LEU A 1 98 ? -5.961 -9.844 18.012 1.00 93.38 98 LEU A O 1
ATOM 739 N N . LYS A 1 99 ? -4.750 -8.714 19.563 1.00 87.88 99 LYS A N 1
ATOM 740 C CA . LYS A 1 99 ? -4.312 -9.827 20.420 1.00 87.88 99 LYS A CA 1
ATOM 741 C C . LYS A 1 99 ? -3.335 -10.748 19.678 1.00 87.88 99 LYS A C 1
ATOM 743 O O . LYS A 1 99 ? -2.132 -10.647 19.867 1.00 87.88 99 LYS A O 1
ATOM 748 N N . HIS A 1 100 ? -3.855 -11.607 18.800 1.00 85.19 100 HIS A N 1
ATOM 749 C CA . HIS A 1 100 ? -3.078 -12.544 17.973 1.00 85.19 100 HIS A CA 1
ATOM 750 C C . HIS A 1 100 ? -3.572 -12.624 16.520 1.00 85.19 100 HIS A C 1
ATOM 752 O O . HIS A 1 100 ? -3.094 -13.451 15.748 1.00 85.19 100 HIS A O 1
ATOM 758 N N . ARG A 1 101 ? -4.561 -11.808 16.137 1.00 91.81 101 ARG A N 1
ATOM 759 C CA . ARG A 1 101 ? -5.090 -11.806 14.769 1.00 91.81 101 ARG A CA 1
ATOM 760 C C . ARG A 1 101 ? -4.179 -11.003 13.849 1.00 91.81 101 ARG A C 1
ATOM 762 O O . ARG A 1 101 ? -3.694 -9.947 14.235 1.00 91.81 101 ARG A O 1
ATOM 769 N N . LYS A 1 102 ? -4.003 -11.471 12.617 1.00 90.62 102 LYS A N 1
ATOM 770 C CA . LYS A 1 102 ? -3.308 -10.701 11.583 1.00 90.62 102 LYS A CA 1
ATOM 771 C C . LYS A 1 102 ? -4.103 -9.459 11.170 1.00 90.62 102 LYS A C 1
ATOM 773 O O . LYS A 1 102 ? -5.329 -9.425 11.301 1.00 90.62 102 LYS A O 1
ATOM 778 N N . ILE A 1 103 ? -3.399 -8.480 10.614 1.00 92.44 103 ILE A N 1
ATOM 779 C CA . ILE A 1 103 ? -3.979 -7.290 9.987 1.00 92.44 103 ILE A CA 1
ATOM 780 C C . ILE A 1 103 ? -3.308 -7.018 8.641 1.00 92.44 103 ILE A C 1
ATOM 782 O O . ILE A 1 103 ? -2.114 -7.260 8.473 1.00 92.44 103 ILE A O 1
ATOM 786 N N . ASP A 1 104 ? -4.077 -6.495 7.695 1.00 91.56 104 ASP A N 1
ATOM 787 C CA . ASP A 1 104 ? -3.555 -5.877 6.480 1.00 91.56 104 ASP A CA 1
ATOM 788 C C . ASP A 1 104 ? -3.473 -4.363 6.679 1.00 91.56 104 ASP A C 1
ATOM 790 O O . ASP A 1 104 ? -4.462 -3.737 7.054 1.00 91.56 104 ASP A O 1
ATOM 794 N N . ILE A 1 105 ? -2.331 -3.749 6.397 1.00 89.75 105 ILE A N 1
ATOM 795 C CA . ILE A 1 105 ? -2.169 -2.296 6.443 1.00 89.75 105 ILE A CA 1
ATOM 796 C C . ILE A 1 105 ? -1.749 -1.805 5.064 1.00 89.75 105 ILE A C 1
ATOM 798 O O . ILE A 1 105 ? -0.723 -2.225 4.534 1.00 89.75 105 ILE A O 1
ATOM 802 N N . PHE A 1 106 ? -2.542 -0.900 4.498 1.00 87.62 106 PHE A N 1
ATOM 803 C CA . PHE A 1 106 ? -2.236 -0.202 3.257 1.00 87.62 106 PHE A CA 1
ATOM 804 C C . PHE A 1 106 ? -2.031 1.282 3.554 1.00 87.62 106 PHE A C 1
ATOM 806 O O . PHE A 1 106 ? -2.963 1.972 3.962 1.00 87.62 106 PHE A O 1
ATOM 813 N N . SER A 1 107 ? -0.808 1.771 3.387 1.00 83.19 107 SER A N 1
ATOM 814 C CA . SER A 1 107 ? -0.402 3.121 3.779 1.00 83.19 107 SER A CA 1
ATOM 815 C C . SER A 1 107 ? -0.060 3.985 2.572 1.00 83.19 107 SER A C 1
ATOM 817 O O . SER A 1 107 ? 0.524 3.518 1.600 1.00 83.19 107 SER A O 1
ATOM 819 N N . THR A 1 108 ? -0.380 5.273 2.646 1.00 77.94 108 THR A N 1
ATOM 820 C CA . THR A 1 108 ? 0.034 6.279 1.652 1.00 77.94 108 THR A CA 1
ATOM 821 C C . THR A 1 108 ? 1.018 7.289 2.242 1.00 77.94 108 THR A C 1
ATOM 823 O O . THR A 1 108 ? 1.224 8.373 1.692 1.00 77.94 108 THR A O 1
ATOM 826 N N . ALA A 1 109 ? 1.566 6.983 3.418 1.00 73.19 109 ALA A N 1
ATOM 827 C CA . ALA A 1 109 ? 2.430 7.890 4.149 1.00 73.1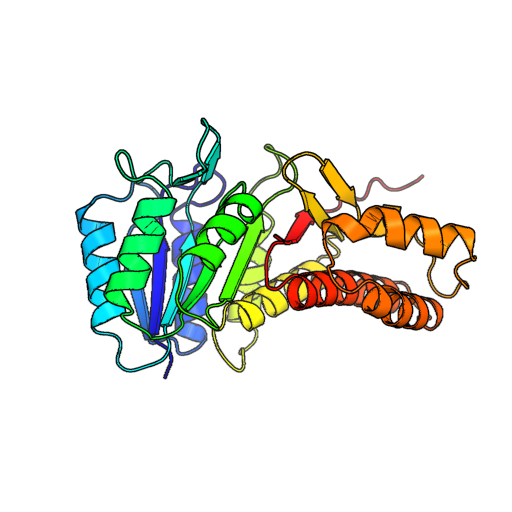9 109 ALA A CA 1
ATOM 828 C C . ALA A 1 109 ? 3.816 8.005 3.507 1.00 73.19 109 ALA A C 1
ATOM 830 O O . ALA A 1 109 ? 4.445 7.008 3.143 1.00 73.19 109 ALA A O 1
ATOM 831 N N . CYS A 1 110 ? 4.337 9.235 3.468 1.00 71.25 110 CYS A N 1
ATOM 832 C CA . CYS A 1 110 ? 5.748 9.487 3.187 1.00 71.25 110 CYS A CA 1
ATOM 833 C C . CYS A 1 110 ? 6.631 8.620 4.097 1.00 71.25 110 CYS A C 1
ATOM 835 O O . CYS A 1 110 ? 6.353 8.490 5.291 1.00 71.25 110 CYS A O 1
ATOM 837 N N . TYR A 1 111 ? 7.725 8.081 3.554 1.00 67.69 111 TYR A N 1
ATOM 838 C CA . TYR A 1 111 ? 8.640 7.188 4.279 1.00 67.69 111 TYR A CA 1
ATOM 839 C C . TYR A 1 111 ? 8.007 5.861 4.736 1.00 67.69 111 TYR A C 1
ATOM 841 O O . TYR A 1 111 ? 8.470 5.257 5.708 1.00 67.69 111 TYR A O 1
ATOM 849 N N . GLY A 1 112 ? 6.999 5.370 4.009 1.00 66.00 112 GLY A N 1
ATOM 850 C CA . GLY A 1 112 ? 6.360 4.071 4.235 1.00 66.00 112 GLY A CA 1
ATOM 851 C C . GLY A 1 112 ? 7.319 2.904 4.485 1.00 66.00 112 GLY A C 1
ATOM 852 O O . GLY A 1 112 ? 7.045 2.058 5.332 1.00 66.00 112 GLY A O 1
ATOM 853 N N . GLY A 1 113 ? 8.495 2.903 3.844 1.00 62.91 113 GLY A N 1
ATOM 854 C CA . GLY A 1 113 ? 9.474 1.808 3.977 1.00 62.91 113 GLY A CA 1
ATOM 855 C C . GLY A 1 113 ? 10.072 1.701 5.361 1.00 62.91 113 GLY A C 1
ATOM 856 O O . GLY A 1 113 ? 10.301 0.607 5.872 1.00 62.91 113 GLY A O 1
ATOM 857 N N . LEU A 1 114 ? 10.271 2.846 6.006 1.00 66.44 114 LEU A N 1
ATOM 858 C CA . LEU A 1 114 ? 10.723 2.885 7.387 1.00 66.44 114 LEU A CA 1
ATOM 859 C C . LEU A 1 114 ? 9.613 2.426 8.342 1.00 66.44 114 LEU A C 1
ATOM 861 O O . LEU A 1 114 ? 9.903 1.700 9.291 1.00 66.44 114 LEU A O 1
ATOM 865 N N . LEU A 1 115 ? 8.356 2.801 8.075 1.00 72.50 115 LEU A N 1
ATOM 866 C CA . LEU A 1 115 ? 7.202 2.364 8.869 1.00 72.50 115 LEU A CA 1
ATOM 867 C C . LEU A 1 115 ? 7.008 0.856 8.800 1.00 72.50 115 LEU A C 1
ATOM 869 O O . LEU A 1 115 ? 6.818 0.223 9.831 1.00 72.50 115 LEU A O 1
ATOM 873 N N . GLN A 1 116 ? 7.107 0.286 7.605 1.00 74.94 116 GLN A N 1
ATOM 874 C CA . GLN A 1 116 ? 6.938 -1.140 7.369 1.00 74.94 116 GLN A CA 1
ATOM 875 C C . GLN A 1 116 ? 7.900 -1.988 8.190 1.00 74.94 116 GLN A C 1
ATOM 877 O O . GLN A 1 116 ? 7.474 -2.940 8.835 1.00 74.94 116 GLN A O 1
ATOM 882 N N . LYS A 1 117 ? 9.186 -1.619 8.217 1.00 69.75 117 LYS A N 1
ATOM 883 C CA . LYS A 1 117 ? 10.191 -2.352 8.992 1.00 69.75 117 LYS A CA 1
ATOM 884 C C . LYS A 1 117 ? 9.846 -2.388 10.481 1.00 69.75 117 LYS A C 1
ATOM 886 O O . LYS A 1 117 ? 9.999 -3.420 11.124 1.00 69.75 117 LYS A O 1
ATOM 891 N N . VAL A 1 118 ? 9.373 -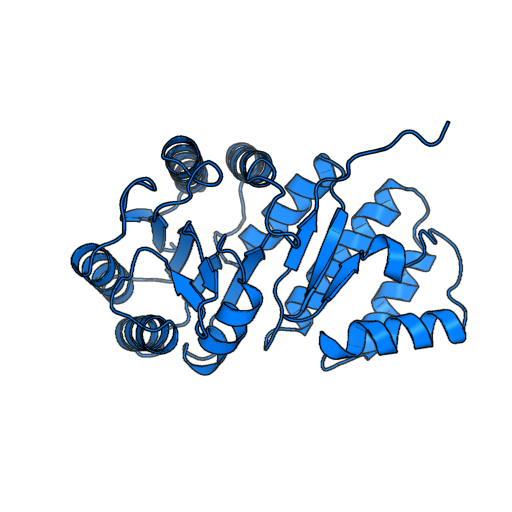1.269 11.026 1.00 76.94 118 VAL A N 1
ATOM 892 C CA . VAL A 1 118 ? 8.940 -1.194 12.428 1.00 76.94 118 VAL A CA 1
ATOM 893 C C . VAL A 1 118 ? 7.641 -1.976 12.635 1.00 76.94 118 VAL A C 1
ATOM 895 O O . VAL A 1 118 ? 7.523 -2.719 13.604 1.00 76.94 118 VAL A O 1
ATOM 898 N N . ALA A 1 119 ? 6.685 -1.855 11.712 1.00 80.12 119 ALA A N 1
ATOM 899 C CA . ALA A 1 119 ? 5.397 -2.536 11.769 1.00 80.12 119 ALA A CA 1
ATOM 900 C C . ALA A 1 119 ? 5.564 -4.058 11.815 1.00 80.12 119 ALA A C 1
ATOM 902 O O . ALA A 1 119 ? 5.044 -4.705 12.720 1.00 80.12 119 ALA A O 1
ATOM 903 N N . LEU A 1 120 ? 6.331 -4.628 10.883 1.00 79.38 120 LEU A N 1
ATOM 904 C CA . LEU A 1 120 ? 6.503 -6.078 10.753 1.00 79.38 120 LEU A CA 1
ATOM 905 C C . LEU A 1 120 ? 7.275 -6.708 11.925 1.00 79.38 120 LEU A C 1
ATOM 907 O O . LEU A 1 120 ? 7.146 -7.902 12.161 1.00 79.38 120 LEU A O 1
ATOM 911 N N . GLN A 1 121 ? 8.028 -5.918 12.699 1.00 81.44 121 GLN A N 1
ATOM 912 C CA . GLN A 1 121 ? 8.667 -6.380 13.940 1.00 81.44 121 GLN A CA 1
ATOM 913 C C . GLN A 1 121 ? 7.706 -6.446 15.139 1.00 81.44 121 GLN A C 1
ATOM 915 O O . GLN A 1 121 ? 8.031 -7.074 16.145 1.00 81.44 121 GLN A O 1
ATOM 920 N N . ILE A 1 122 ? 6.564 -5.756 15.074 1.00 86.81 122 ILE A N 1
ATOM 921 C CA . ILE A 1 122 ? 5.666 -5.529 16.219 1.00 86.81 122 ILE A CA 1
ATOM 922 C C . ILE A 1 122 ? 4.301 -6.198 16.023 1.00 86.81 122 ILE A C 1
ATOM 924 O O . ILE A 1 122 ? 3.665 -6.631 16.991 1.00 86.81 122 ILE A O 1
ATOM 928 N N . LEU A 1 123 ? 3.813 -6.231 14.784 1.00 88.00 123 LEU A N 1
ATOM 929 C CA . LEU A 1 123 ? 2.506 -6.775 14.447 1.00 88.00 123 LEU A CA 1
ATOM 930 C C . LEU A 1 123 ? 2.490 -8.309 14.549 1.00 88.00 123 LEU A C 1
ATOM 932 O O . LEU A 1 123 ? 3.537 -8.947 14.429 1.00 88.00 123 LEU A O 1
ATOM 936 N N . PRO A 1 124 ? 1.307 -8.919 14.753 1.00 88.31 124 PRO A N 1
ATOM 937 C CA . PRO A 1 124 ? 1.170 -10.370 14.790 1.00 88.31 124 PRO A CA 1
ATOM 938 C C . PRO A 1 124 ? 1.687 -11.043 13.515 1.00 88.31 124 PRO A C 1
ATOM 940 O O . PRO A 1 124 ? 1.615 -10.471 12.424 1.00 88.31 124 PRO A O 1
ATOM 943 N N . GLU A 1 125 ? 2.150 -12.284 13.652 1.00 82.81 125 GLU A N 1
ATOM 944 C CA . GLU A 1 125 ? 2.632 -13.096 12.535 1.00 82.81 125 GLU A CA 1
ATOM 945 C C . GLU A 1 125 ? 1.592 -13.173 11.404 1.00 82.81 125 GLU A C 1
ATOM 947 O O . GLU A 1 125 ? 0.383 -13.237 11.649 1.00 82.81 125 GLU A O 1
ATOM 952 N N . ASN A 1 126 ? 2.063 -13.175 10.155 1.00 81.31 126 ASN A N 1
ATOM 953 C CA . ASN A 1 126 ? 1.238 -13.127 8.940 1.00 81.31 126 ASN A CA 1
ATOM 954 C C . ASN A 1 126 ? 0.448 -11.820 8.730 1.00 81.31 126 ASN A C 1
ATOM 956 O O . ASN A 1 126 ? -0.438 -11.780 7.872 1.00 81.31 126 ASN A O 1
ATOM 960 N N . SER A 1 127 ? 0.730 -10.759 9.494 1.00 84.38 127 SER A N 1
ATOM 961 C CA . SER A 1 127 ? 0.266 -9.411 9.143 1.00 84.38 127 SER A CA 1
ATOM 962 C C . SER A 1 127 ? 1.004 -8.902 7.909 1.00 84.38 127 SER A C 1
ATOM 964 O O . SER A 1 127 ? 2.176 -9.211 7.703 1.00 84.38 127 SER A O 1
ATOM 966 N N . VAL A 1 128 ? 0.322 -8.095 7.102 1.00 83.38 128 VAL A N 1
ATOM 967 C CA . VAL A 1 128 ? 0.874 -7.532 5.868 1.00 83.38 128 VAL A CA 1
ATOM 968 C C . VAL A 1 128 ? 0.882 -6.019 5.976 1.00 83.38 128 VAL A C 1
ATOM 970 O O . VAL A 1 128 ? -0.096 -5.412 6.405 1.00 83.38 128 VAL A O 1
ATOM 973 N N . TYR A 1 129 ? 1.981 -5.399 5.558 1.00 82.00 129 TYR A N 1
ATOM 974 C CA . TYR A 1 129 ? 2.089 -3.953 5.439 1.00 82.00 129 TYR A CA 1
ATOM 975 C C . TYR A 1 129 ? 2.581 -3.610 4.038 1.00 82.00 129 TYR A C 1
ATOM 977 O O . TYR A 1 129 ? 3.678 -4.007 3.650 1.00 82.00 129 TYR A O 1
ATOM 985 N N . ALA A 1 130 ? 1.777 -2.852 3.302 1.00 78.69 130 ALA A N 1
ATOM 986 C CA . ALA A 1 130 ? 2.142 -2.266 2.024 1.00 78.69 130 ALA A CA 1
ATOM 987 C C . ALA A 1 130 ? 2.059 -0.745 2.141 1.00 78.69 130 ALA A C 1
ATOM 989 O O . ALA A 1 130 ? 1.129 -0.210 2.747 1.00 78.69 130 ALA A O 1
ATOM 990 N N . SER A 1 131 ? 3.016 -0.039 1.545 1.00 76.12 131 SER A N 1
ATOM 991 C CA . SER A 1 131 ? 2.963 1.416 1.466 1.00 76.12 131 SER A CA 1
ATOM 992 C C . SER A 1 131 ? 3.236 1.903 0.064 1.00 76.12 131 SER A C 1
ATOM 994 O O . SER A 1 131 ? 4.073 1.347 -0.640 1.00 76.12 131 SER A O 1
ATOM 996 N N . LEU A 1 132 ? 2.553 2.989 -0.274 1.00 73.19 132 LEU A N 1
ATOM 997 C CA . LEU A 1 132 ? 2.840 3.843 -1.407 1.00 73.19 132 LEU A CA 1
ATOM 998 C C . LEU A 1 132 ? 3.580 5.070 -0.870 1.00 73.19 132 LEU A C 1
ATOM 1000 O O . LEU A 1 132 ? 3.018 5.800 -0.052 1.00 73.19 132 LEU A O 1
ATOM 1004 N N . SER A 1 133 ? 4.824 5.300 -1.282 1.00 62.66 133 SER A N 1
ATOM 1005 C CA . SER A 1 133 ? 5.540 6.538 -0.958 1.00 62.66 133 SER A CA 1
ATOM 1006 C C . SER A 1 133 ? 6.048 7.191 -2.252 1.00 62.66 133 SER A C 1
ATOM 1008 O O . SER A 1 133 ? 6.427 6.510 -3.200 1.00 62.66 133 SER A O 1
ATOM 1010 N N . PRO A 1 134 ? 6.014 8.526 -2.378 1.00 51.78 134 PRO A N 1
ATOM 1011 C CA . PRO A 1 134 ? 6.738 9.194 -3.446 1.00 51.78 134 PRO A CA 1
ATOM 1012 C C . PRO A 1 134 ? 8.235 9.190 -3.112 1.00 51.78 134 PRO A C 1
ATOM 1014 O O . PRO A 1 134 ? 8.639 9.553 -2.006 1.00 51.78 134 PRO A O 1
ATOM 1017 N N . ALA A 1 135 ? 9.058 8.822 -4.092 1.00 45.53 135 ALA A N 1
ATOM 1018 C CA . ALA A 1 135 ? 10.513 8.751 -3.963 1.00 45.53 135 ALA A CA 1
ATOM 1019 C C . ALA A 1 135 ? 11.196 10.109 -3.699 1.00 45.53 135 ALA A C 1
ATOM 1021 O O . ALA A 1 135 ? 12.302 10.166 -3.167 1.00 45.53 135 ALA A O 1
ATOM 1022 N N . ASN A 1 136 ? 10.549 11.221 -4.065 1.00 45.31 136 ASN A N 1
ATOM 1023 C CA . ASN A 1 136 ? 11.087 12.569 -3.907 1.00 45.31 136 ASN A CA 1
ATOM 1024 C C . ASN A 1 136 ? 10.057 13.485 -3.240 1.00 45.31 136 ASN A C 1
ATOM 1026 O O . ASN A 1 136 ? 8.914 13.569 -3.685 1.00 45.31 136 ASN A O 1
ATOM 1030 N N . ASN A 1 137 ? 10.509 14.221 -2.220 1.00 37.34 137 ASN A N 1
ATOM 1031 C CA . ASN A 1 137 ? 9.769 15.133 -1.329 1.00 37.34 137 ASN A CA 1
ATOM 1032 C C . ASN A 1 137 ? 9.056 16.331 -2.012 1.00 37.34 137 ASN A C 1
ATOM 1034 O O . ASN A 1 137 ? 8.859 17.369 -1.382 1.00 37.34 137 ASN A O 1
ATOM 1038 N N . GLY A 1 138 ? 8.696 16.239 -3.291 1.00 36.91 138 GLY A N 1
ATOM 1039 C CA . GLY A 1 138 ? 8.103 17.336 -4.054 1.00 36.91 138 GLY A CA 1
ATOM 1040 C C . GLY A 1 138 ? 7.242 16.929 -5.248 1.00 36.91 138 GLY A C 1
ATOM 1041 O O . GLY A 1 138 ? 6.763 17.826 -5.934 1.00 36.91 138 GLY A O 1
ATOM 1042 N N . ILE A 1 139 ? 7.022 15.633 -5.506 1.00 38.22 139 ILE A N 1
ATOM 1043 C CA . ILE A 1 1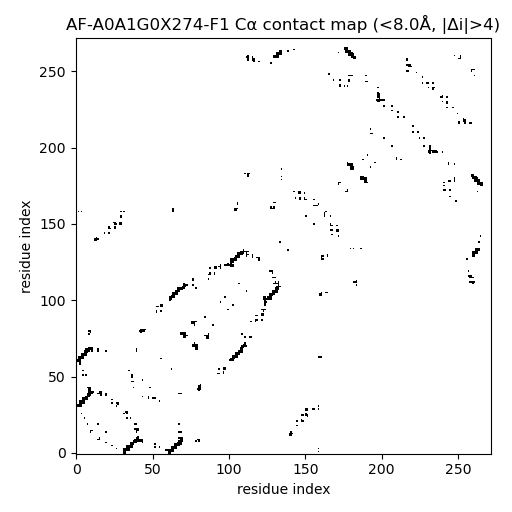39 ? 6.075 15.197 -6.542 1.00 38.22 139 ILE A CA 1
ATOM 1044 C C . ILE A 1 139 ? 4.794 14.717 -5.857 1.00 38.22 139 ILE A C 1
ATOM 1046 O O . ILE A 1 139 ? 4.803 13.866 -4.971 1.00 38.22 139 ILE A O 1
ATOM 1050 N N . THR A 1 140 ? 3.734 15.416 -6.231 1.00 42.59 140 THR A N 1
ATOM 1051 C CA . THR A 1 140 ? 2.413 15.581 -5.636 1.00 42.59 140 THR A CA 1
ATOM 1052 C C . THR A 1 140 ? 1.574 14.304 -5.632 1.00 42.59 140 THR A C 1
ATOM 1054 O O . THR A 1 140 ? 1.819 13.360 -6.378 1.00 42.59 140 THR A O 1
ATOM 1057 N N . ALA A 1 141 ? 0.526 14.287 -4.809 1.00 45.28 141 ALA A N 1
ATOM 1058 C CA . ALA A 1 141 ? -0.449 13.199 -4.725 1.00 45.28 141 ALA A CA 1
ATOM 1059 C C . ALA A 1 141 ? -1.345 12.997 -5.950 1.00 45.28 141 ALA A C 1
ATOM 1061 O O . ALA A 1 141 ? -2.308 12.233 -5.893 1.00 45.28 141 ALA A O 1
ATOM 1062 N N . ASP A 1 142 ? -0.998 13.609 -7.075 1.00 47.56 142 ASP A N 1
ATOM 1063 C CA . ASP A 1 142 ? -1.672 13.406 -8.353 1.00 47.56 142 ASP A CA 1
ATOM 1064 C C . ASP A 1 142 ? -1.586 11.939 -8.825 1.00 47.56 142 ASP A C 1
ATOM 1066 O O . ASP A 1 142 ? -2.288 11.537 -9.746 1.00 47.56 142 ASP A O 1
ATOM 1070 N N . ASN A 1 143 ? -0.763 11.110 -8.166 1.00 61.03 143 ASN A N 1
ATOM 1071 C CA . ASN A 1 143 ? -0.597 9.693 -8.470 1.00 61.03 143 ASN A CA 1
ATOM 1072 C C . ASN A 1 143 ? -1.551 8.748 -7.702 1.00 61.03 143 ASN A C 1
ATOM 1074 O O . ASN A 1 143 ? -1.493 7.541 -7.922 1.00 61.03 143 ASN A O 1
ATOM 1078 N N . ILE A 1 144 ? -2.414 9.243 -6.798 1.00 75.56 144 ILE A N 1
ATOM 1079 C CA . ILE A 1 144 ? -3.368 8.378 -6.067 1.00 75.56 144 ILE A CA 1
ATOM 1080 C C . ILE A 1 144 ? -4.804 8.432 -6.602 1.00 75.56 144 ILE A C 1
ATOM 1082 O O . ILE A 1 144 ? -5.535 7.450 -6.485 1.00 75.56 144 ILE A O 1
ATOM 1086 N N . ASP A 1 145 ? -5.206 9.537 -7.231 1.00 78.81 145 ASP A N 1
ATOM 1087 C CA . ASP A 1 145 ? -6.531 9.665 -7.853 1.00 78.81 145 ASP A CA 1
ATOM 1088 C C . ASP A 1 145 ? -6.791 8.551 -8.894 1.00 78.81 145 ASP A C 1
ATOM 1090 O O . ASP A 1 145 ? -7.833 7.895 -8.798 1.00 78.81 145 ASP A O 1
ATOM 1094 N N . PRO A 1 146 ? -5.840 8.204 -9.793 1.00 81.00 146 PRO A N 1
ATOM 1095 C CA . PRO A 1 146 ? -6.034 7.097 -10.731 1.00 81.00 146 PRO A CA 1
ATOM 1096 C C . PRO A 1 146 ? -6.273 5.739 -10.063 1.00 81.00 146 PRO A C 1
ATOM 1098 O O . PRO A 1 146 ? -6.947 4.880 -10.633 1.00 81.00 146 PRO A O 1
ATOM 1101 N N . PHE A 1 147 ? -5.741 5.534 -8.858 1.00 85.75 147 PHE A N 1
ATOM 1102 C CA . PHE A 1 147 ? -5.953 4.314 -8.089 1.00 85.75 147 PHE A CA 1
ATOM 1103 C C . PHE A 1 147 ? -7.363 4.242 -7.507 1.00 85.75 147 PHE A C 1
ATOM 1105 O O . PHE A 1 147 ? -8.029 3.215 -7.652 1.00 85.75 147 PHE A O 1
ATOM 1112 N N . TRP A 1 148 ? -7.858 5.331 -6.914 1.00 88.12 148 TRP A N 1
ATOM 1113 C CA . TRP A 1 148 ? -9.239 5.380 -6.429 1.00 88.12 148 TRP A CA 1
ATOM 1114 C C . TRP A 1 148 ? -10.247 5.252 -7.577 1.00 88.12 148 TRP A C 1
ATOM 1116 O O . TRP A 1 148 ? -11.237 4.529 -7.452 1.00 88.12 148 TRP A O 1
ATOM 1126 N N . ASP A 1 149 ? -9.962 5.864 -8.728 1.00 86.75 149 ASP A N 1
ATOM 1127 C CA . ASP A 1 149 ? -10.762 5.704 -9.945 1.00 86.75 149 ASP A CA 1
ATOM 1128 C C . ASP A 1 149 ? -10.757 4.259 -10.453 1.00 86.75 149 ASP A C 1
ATOM 1130 O O . ASP A 1 149 ? -11.806 3.722 -10.820 1.00 86.75 149 ASP A O 1
ATOM 1134 N N . TYR A 1 150 ? -9.598 3.596 -10.429 1.00 87.56 150 TYR A N 1
ATOM 1135 C CA . TYR A 1 150 ? -9.483 2.185 -10.791 1.00 87.56 150 TYR A CA 1
ATOM 1136 C C . TYR A 1 150 ? -10.333 1.301 -9.871 1.00 87.56 150 TYR A C 1
ATOM 1138 O O . TYR A 1 150 ? -11.107 0.475 -10.356 1.00 87.56 150 TYR A O 1
ATOM 1146 N N . LEU A 1 151 ? -10.271 1.518 -8.554 1.00 89.50 151 LEU A N 1
ATOM 1147 C CA . LEU A 1 151 ? -11.120 0.810 -7.594 1.00 89.50 151 LEU A CA 1
ATOM 1148 C C . LEU A 1 151 ? -12.610 1.116 -7.786 1.00 89.50 151 LEU A C 1
ATOM 1150 O O . LEU A 1 151 ? -13.447 0.256 -7.539 1.00 89.50 151 LEU A O 1
ATOM 1154 N N . ASN A 1 152 ? -12.994 2.300 -8.252 1.00 88.19 152 ASN A N 1
ATOM 1155 C CA . ASN A 1 152 ? -14.397 2.565 -8.578 1.00 88.19 152 ASN A CA 1
ATOM 1156 C C . ASN A 1 152 ? -14.873 1.763 -9.793 1.00 88.19 152 ASN A C 1
ATOM 1158 O O . ASN A 1 152 ? -16.020 1.314 -9.837 1.00 88.19 152 ASN A O 1
ATOM 1162 N N . GLN A 1 153 ? -13.992 1.571 -10.771 1.00 87.25 153 GLN A N 1
ATOM 1163 C CA . GLN A 1 153 ? -14.326 0.912 -12.026 1.00 87.25 153 GLN A CA 1
ATOM 1164 C C . GLN A 1 153 ? -14.210 -0.612 -11.940 1.00 87.25 153 GLN A C 1
ATOM 1166 O O . GLN A 1 153 ? -14.832 -1.302 -12.747 1.00 87.25 153 GLN A O 1
ATOM 1171 N N . HIS A 1 154 ? -13.359 -1.159 -11.067 1.00 87.38 154 HIS A N 1
ATOM 1172 C CA . HIS A 1 154 ? -12.973 -2.576 -11.085 1.00 87.38 154 HIS A CA 1
ATOM 1173 C C . HIS A 1 154 ? -13.124 -3.194 -9.690 1.00 87.38 154 HIS A C 1
ATOM 1175 O O . HIS A 1 154 ? -12.654 -2.643 -8.696 1.00 87.38 154 HIS A O 1
ATOM 1181 N N . LYS A 1 155 ? -13.796 -4.349 -9.594 1.00 87.44 155 LYS A N 1
ATOM 1182 C CA . LYS A 1 155 ? -13.973 -5.066 -8.321 1.00 87.44 155 LYS A CA 1
ATOM 1183 C C . LYS A 1 155 ? -12.738 -5.894 -7.995 1.00 87.44 155 LYS A C 1
ATOM 1185 O O . LYS A 1 155 ? -12.343 -6.746 -8.787 1.00 87.44 155 LYS A O 1
ATOM 1190 N N . LEU A 1 156 ? -12.173 -5.674 -6.816 1.00 87.12 156 LEU A N 1
ATOM 1191 C CA . LEU A 1 156 ? -11.170 -6.554 -6.242 1.00 87.12 156 LEU A CA 1
ATOM 1192 C C . LEU A 1 156 ? -11.841 -7.806 -5.681 1.00 87.12 156 LEU A C 1
ATOM 1194 O O . LEU A 1 156 ? -12.966 -7.763 -5.185 1.00 87.12 156 LEU A O 1
ATOM 1198 N N . SER A 1 157 ? -11.122 -8.926 -5.720 1.00 81.38 157 SER A N 1
ATOM 1199 C CA . SER A 1 157 ? -11.546 -10.165 -5.063 1.00 81.38 157 SER A CA 1
ATOM 1200 C C . SER A 1 157 ? -11.572 -10.019 -3.538 1.00 81.38 157 SER A C 1
ATOM 1202 O O . SER A 1 157 ? -12.414 -10.617 -2.870 1.00 81.38 157 SER A O 1
ATOM 1204 N N . CYS A 1 158 ? -10.663 -9.213 -2.981 1.00 87.00 158 CYS A N 1
ATOM 1205 C CA . CYS A 1 158 ? -10.658 -8.827 -1.579 1.00 87.00 158 CYS A CA 1
ATOM 1206 C C . CYS A 1 158 ? -9.954 -7.478 -1.374 1.00 87.00 158 CYS A C 1
ATOM 1208 O O . CYS A 1 158 ? -9.213 -7.009 -2.233 1.00 87.00 158 CYS A O 1
ATOM 1210 N N . LEU A 1 159 ? -10.170 -6.865 -0.212 1.00 90.56 159 LEU A N 1
ATOM 1211 C CA . LEU A 1 159 ? -9.552 -5.593 0.170 1.00 90.56 159 LEU A CA 1
ATOM 1212 C C . LEU A 1 159 ? -8.309 -5.803 1.048 1.00 90.56 159 LEU A C 1
ATOM 1214 O O . LEU A 1 159 ? -8.165 -5.118 2.046 1.00 90.56 159 LEU A O 1
ATOM 1218 N N . SER A 1 160 ? -7.444 -6.773 0.727 1.00 88.75 160 SER A N 1
ATOM 1219 C CA . SER A 1 160 ? -6.150 -6.945 1.414 1.00 88.75 160 SER A CA 1
ATOM 1220 C C . SER A 1 160 ? -5.140 -5.868 1.002 1.00 88.75 160 SER A C 1
ATOM 1222 O O . SER A 1 160 ? -5.301 -5.235 -0.046 1.00 88.75 160 SER A O 1
ATOM 1224 N N . ALA A 1 161 ? -4.069 -5.691 1.783 1.00 84.94 161 ALA A N 1
ATOM 1225 C CA . ALA A 1 161 ? -2.997 -4.752 1.442 1.00 84.94 161 ALA A CA 1
ATOM 1226 C C . ALA A 1 161 ? -2.348 -5.117 0.094 1.00 84.94 161 ALA A C 1
ATOM 1228 O O . ALA A 1 161 ? -2.083 -4.250 -0.736 1.00 84.94 161 ALA A O 1
ATOM 1229 N N . GLU A 1 162 ? -2.188 -6.415 -0.161 1.00 80.88 162 GLU A N 1
ATOM 1230 C CA . GLU A 1 162 ? -1.678 -6.969 -1.419 1.00 80.88 162 GLU A CA 1
ATOM 1231 C C . GLU A 1 162 ? -2.595 -6.661 -2.607 1.00 80.88 162 GLU A C 1
ATOM 1233 O O . GLU A 1 162 ? -2.138 -6.191 -3.647 1.00 80.88 162 GLU A O 1
ATOM 1238 N N . SER A 1 163 ? -3.907 -6.873 -2.451 1.00 82.88 163 SER A N 1
ATOM 1239 C CA . SER A 1 163 ? -4.877 -6.614 -3.523 1.00 82.88 163 SER A CA 1
ATOM 1240 C C . SER A 1 163 ? -4.941 -5.126 -3.865 1.00 82.88 163 SER A C 1
ATOM 1242 O O . SER A 1 163 ? -5.051 -4.763 -5.036 1.00 82.88 163 SER A O 1
ATOM 1244 N N . MET A 1 164 ? -4.825 -4.258 -2.855 1.00 86.19 164 MET A N 1
ATOM 1245 C CA . MET A 1 164 ? -4.740 -2.811 -3.052 1.00 86.19 164 MET A CA 1
ATOM 1246 C C . MET A 1 164 ? -3.427 -2.396 -3.725 1.00 86.19 164 MET A C 1
ATOM 1248 O O . MET A 1 164 ? -3.456 -1.558 -4.623 1.00 86.19 164 MET A O 1
ATOM 1252 N N . LEU A 1 165 ? -2.295 -3.014 -3.371 1.00 82.38 165 LEU A N 1
ATOM 1253 C CA . LEU A 1 165 ? -1.010 -2.775 -4.033 1.00 82.38 165 LEU A CA 1
ATOM 1254 C C . LEU A 1 165 ? -1.051 -3.183 -5.511 1.00 82.38 165 LEU A C 1
ATOM 1256 O O . LEU A 1 165 ? -0.616 -2.427 -6.377 1.00 82.38 165 LEU A O 1
ATOM 1260 N N . VAL A 1 166 ? -1.624 -4.350 -5.816 1.00 80.38 166 VAL A N 1
ATOM 1261 C CA . VAL A 1 166 ? -1.821 -4.810 -7.198 1.00 80.38 166 VAL A CA 1
ATOM 1262 C C . VAL A 1 166 ? -2.712 -3.835 -7.967 1.00 80.38 166 VAL A C 1
ATOM 1264 O O . VAL A 1 166 ? -2.367 -3.438 -9.076 1.00 80.38 166 VAL A O 1
ATOM 1267 N N . ALA A 1 167 ? -3.832 -3.406 -7.382 1.00 85.06 167 ALA A N 1
ATOM 1268 C CA . ALA A 1 167 ? -4.733 -2.444 -8.011 1.00 85.06 167 ALA A CA 1
ATOM 1269 C C . ALA A 1 167 ? -4.049 -1.097 -8.283 1.00 85.0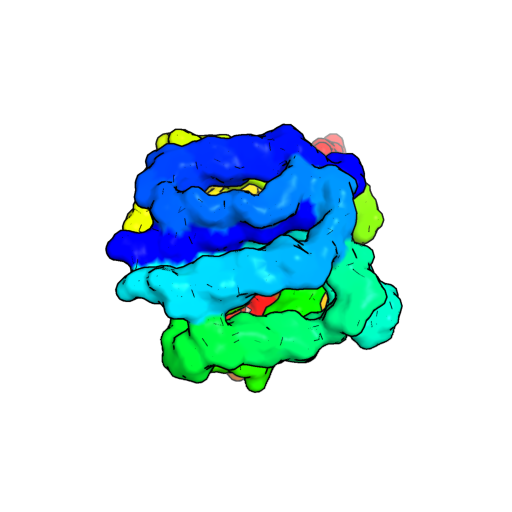6 167 ALA A C 1
ATOM 1271 O O . ALA A 1 167 ? -4.205 -0.534 -9.367 1.00 85.06 167 ALA A O 1
ATOM 1272 N N . TYR A 1 168 ? -3.245 -0.612 -7.334 1.00 83.00 168 TYR A N 1
ATOM 1273 C CA . TYR A 1 168 ? -2.429 0.582 -7.510 1.00 83.00 168 TYR A CA 1
ATOM 1274 C C . TYR A 1 168 ? -1.490 0.432 -8.709 1.00 83.00 168 TYR A C 1
ATOM 1276 O O . TYR A 1 168 ? -1.538 1.239 -9.634 1.00 83.00 168 TYR A O 1
ATOM 1284 N N . LEU A 1 169 ? -0.729 -0.658 -8.766 1.00 76.88 169 LEU A N 1
ATOM 1285 C CA . LEU A 1 169 ? 0.220 -0.920 -9.845 1.00 76.88 169 LEU A CA 1
ATOM 1286 C C . LEU A 1 169 ? -0.453 -1.052 -11.216 1.00 76.88 169 LEU A C 1
ATOM 1288 O O . LEU A 1 169 ? 0.038 -0.500 -12.197 1.00 76.88 169 LEU A O 1
ATOM 1292 N N . LEU A 1 170 ? -1.610 -1.713 -11.292 1.00 77.75 170 LEU A N 1
ATOM 1293 C CA . LEU A 1 170 ? -2.402 -1.794 -12.523 1.00 77.75 170 LEU A CA 1
ATOM 1294 C C . LEU A 1 170 ? -2.915 -0.415 -12.962 1.00 77.75 170 LEU A C 1
ATOM 1296 O O . LEU A 1 170 ? -2.882 -0.091 -14.152 1.00 77.75 170 LEU A O 1
ATOM 1300 N N . SER A 1 171 ? -3.344 0.421 -12.011 1.00 80.3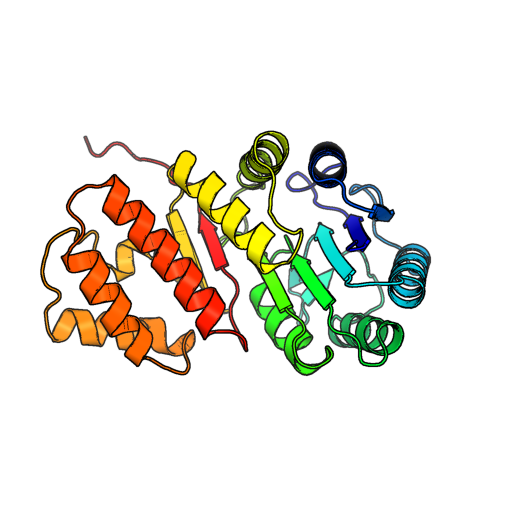8 171 SER A N 1
ATOM 1301 C CA . SER A 1 171 ? -3.753 1.798 -12.300 1.00 80.38 171 SER A CA 1
ATOM 1302 C C . SER A 1 171 ? -2.580 2.634 -12.822 1.00 80.38 171 SER A C 1
ATOM 1304 O O . SER A 1 171 ? -2.726 3.358 -13.807 1.00 80.38 171 SER A O 1
ATOM 1306 N N . SER A 1 172 ? -1.390 2.484 -12.243 1.00 76.62 172 SER A N 1
ATOM 1307 C CA . SER A 1 172 ? -0.190 3.205 -12.665 1.00 76.62 172 SER A CA 1
ATOM 1308 C C . SER A 1 172 ? 0.321 2.726 -14.026 1.00 76.62 172 SER A C 1
ATOM 1310 O O . SER A 1 172 ? 0.727 3.551 -14.845 1.00 76.62 172 SER A O 1
ATOM 1312 N N . MET A 1 173 ? 0.209 1.426 -14.320 1.00 72.62 173 MET A N 1
ATOM 1313 C CA . MET A 1 173 ? 0.557 0.845 -15.620 1.00 72.62 173 MET A CA 1
ATOM 1314 C C . MET A 1 173 ? -0.306 1.424 -16.744 1.00 72.62 173 MET A C 1
ATOM 1316 O O . MET A 1 173 ? 0.224 1.844 -17.771 1.00 72.62 173 MET A O 1
ATOM 1320 N N . LYS A 1 174 ? -1.627 1.533 -16.530 1.00 71.44 174 LYS A N 1
ATOM 1321 C CA . LYS A 1 174 ? -2.556 2.168 -17.483 1.00 71.44 174 LYS A CA 1
ATOM 1322 C C . LYS A 1 174 ? -2.157 3.613 -17.806 1.00 71.44 174 LYS A C 1
ATOM 1324 O O . LYS A 1 174 ? -2.345 4.064 -18.933 1.00 71.44 174 LYS A O 1
ATOM 1329 N N . ASN A 1 175 ? -1.588 4.315 -16.829 1.00 67.00 175 ASN A N 1
ATOM 1330 C CA . ASN A 1 175 ? -1.141 5.702 -16.957 1.00 67.00 175 ASN A CA 1
ATOM 1331 C C . ASN A 1 175 ? 0.343 5.840 -17.336 1.00 67.00 175 ASN A C 1
ATOM 1333 O O . ASN A 1 175 ? 0.845 6.958 -17.423 1.00 67.00 175 ASN A O 1
ATOM 1337 N N . ARG A 1 176 ? 1.037 4.721 -17.597 1.00 67.88 176 ARG A N 1
ATOM 1338 C CA . ARG A 1 176 ? 2.460 4.672 -17.972 1.00 67.88 176 ARG A CA 1
ATOM 1339 C C . ARG A 1 176 ? 3.380 5.389 -16.981 1.00 67.88 176 ARG A C 1
ATOM 1341 O O . ARG A 1 176 ? 4.378 5.991 -17.375 1.00 67.88 176 ARG A O 1
ATOM 1348 N N . TYR A 1 177 ? 3.053 5.333 -15.696 1.00 70.06 177 TYR A N 1
ATOM 1349 C CA . TYR A 1 177 ? 4.009 5.710 -14.659 1.00 70.06 177 TYR A CA 1
ATOM 1350 C C . TYR A 1 177 ? 5.043 4.596 -14.500 1.00 70.06 177 TYR A C 1
ATOM 1352 O O . TYR A 1 177 ? 4.757 3.448 -14.841 1.00 70.06 177 TYR A O 1
ATOM 1360 N N . LEU A 1 178 ? 6.247 4.914 -14.035 1.00 65.38 178 LE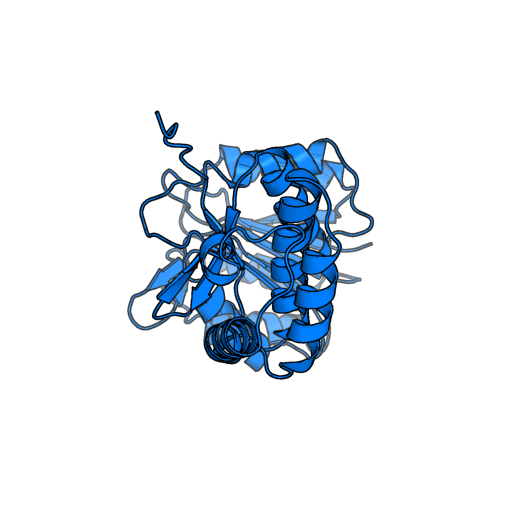U A N 1
ATOM 1361 C CA . LEU A 1 178 ? 7.290 3.906 -13.848 1.00 65.38 178 LEU A CA 1
ATOM 1362 C C . LEU A 1 178 ? 7.477 3.623 -12.356 1.00 65.38 178 LEU A C 1
ATOM 1364 O O . LEU A 1 178 ? 7.595 4.568 -11.563 1.00 65.38 178 LEU A O 1
ATOM 1368 N N . PRO A 1 179 ? 7.485 2.341 -11.947 1.00 66.75 179 PRO A N 1
ATOM 1369 C CA . PRO A 1 179 ? 7.767 1.991 -10.568 1.00 66.75 179 PRO A CA 1
ATOM 1370 C C . PRO A 1 179 ? 9.228 2.303 -10.232 1.00 66.75 179 PRO A C 1
ATOM 1372 O O . PRO A 1 179 ? 10.135 2.116 -11.043 1.00 66.75 179 PRO A O 1
ATOM 1375 N N . THR A 1 180 ? 9.455 2.755 -9.008 1.00 66.00 180 THR A N 1
ATOM 1376 C CA . THR A 1 180 ? 10.771 2.984 -8.421 1.00 66.00 180 THR A CA 1
ATOM 1377 C C . THR A 1 180 ? 10.903 2.183 -7.126 1.00 66.00 180 THR A C 1
ATOM 1379 O O . THR A 1 180 ? 9.929 1.856 -6.451 1.00 66.00 180 THR A O 1
ATOM 1382 N N . LEU A 1 181 ? 12.131 1.809 -6.780 1.00 64.75 181 LEU A N 1
ATOM 1383 C CA . LEU A 1 181 ? 12.427 1.112 -5.530 1.00 64.75 181 LEU A CA 1
ATOM 1384 C C . LEU A 1 181 ? 13.204 2.047 -4.622 1.00 64.75 181 LEU A C 1
ATOM 1386 O O . LEU A 1 181 ? 14.286 2.503 -4.993 1.00 64.75 181 LEU A O 1
ATOM 1390 N N . SER A 1 182 ? 12.694 2.304 -3.424 1.00 56.19 182 SER A N 1
ATOM 1391 C CA . SER A 1 182 ? 13.347 3.221 -2.492 1.00 56.19 182 SER A CA 1
ATOM 1392 C C . SER A 1 182 ? 13.840 2.523 -1.235 1.00 56.19 182 SER A C 1
ATOM 1394 O O . SER A 1 182 ? 13.135 1.766 -0.573 1.00 56.19 182 SER A O 1
ATOM 1396 N N . THR A 1 183 ? 15.073 2.853 -0.870 1.00 56.28 183 THR A N 1
ATOM 1397 C CA . THR A 1 183 ? 15.653 2.632 0.454 1.00 56.28 183 THR A CA 1
ATOM 1398 C C . THR A 1 183 ? 15.675 3.960 1.219 1.00 56.28 183 THR A C 1
ATOM 1400 O O . THR A 1 183 ? 15.550 5.029 0.620 1.00 56.28 183 THR A O 1
ATOM 1403 N N . PRO A 1 184 ? 15.956 3.960 2.534 1.00 51.06 184 PRO A N 1
ATOM 1404 C CA . PRO A 1 184 ? 16.143 5.203 3.291 1.00 51.06 184 PRO A CA 1
ATOM 1405 C C . PRO A 1 184 ? 17.281 6.114 2.791 1.00 51.06 184 PRO A C 1
ATOM 1407 O O . PRO A 1 184 ? 17.411 7.241 3.278 1.00 51.06 184 PRO A O 1
ATOM 1410 N N . LYS A 1 185 ? 18.142 5.615 1.891 1.00 52.75 185 LYS A N 1
ATOM 1411 C CA . LYS A 1 185 ? 19.325 6.316 1.372 1.00 52.75 185 LYS A CA 1
ATOM 1412 C C . LYS A 1 185 ? 19.253 6.624 -0.126 1.00 52.75 185 LYS A C 1
ATOM 1414 O O . LYS A 1 185 ? 19.852 7.607 -0.546 1.00 52.75 185 LYS A O 1
ATOM 1419 N N . TYR A 1 186 ? 18.559 5.804 -0.911 1.00 60.25 186 TYR A N 1
ATOM 1420 C CA . TYR A 1 186 ? 18.588 5.848 -2.374 1.00 60.25 186 TYR A CA 1
ATOM 1421 C C . TYR A 1 186 ? 17.232 5.466 -2.958 1.00 60.25 186 TYR A C 1
ATOM 1423 O O . TYR A 1 186 ? 16.611 4.521 -2.475 1.00 60.25 186 TYR A O 1
ATOM 1431 N N . THR A 1 187 ? 16.836 6.134 -4.037 1.00 61.50 187 THR A N 1
ATOM 1432 C CA . THR A 1 187 ? 15.771 5.681 -4.935 1.00 61.50 187 THR A CA 1
ATOM 1433 C C . THR A 1 187 ? 16.411 5.140 -6.198 1.00 61.50 187 THR A C 1
ATOM 1435 O O . THR A 1 187 ? 17.265 5.792 -6.799 1.00 61.50 187 THR A O 1
ATOM 1438 N N . HIS A 1 188 ? 15.971 3.961 -6.609 1.00 65.69 188 HIS A N 1
ATOM 1439 C CA . HIS A 1 188 ? 16.373 3.323 -7.843 1.00 65.69 188 HIS A CA 1
ATOM 1440 C C . HIS A 1 188 ? 15.215 3.338 -8.835 1.00 65.69 188 HIS A C 1
ATOM 1442 O O . HIS A 1 188 ? 14.100 2.921 -8.521 1.00 65.69 188 HIS A O 1
ATOM 1448 N N . ASP A 1 189 ? 15.495 3.809 -10.044 1.00 70.00 189 ASP A N 1
ATOM 1449 C CA . ASP A 1 189 ? 14.581 3.676 -11.169 1.00 70.00 189 ASP A CA 1
ATOM 1450 C C . ASP A 1 189 ? 14.674 2.248 -11.718 1.00 70.00 189 ASP A C 1
ATOM 1452 O O . ASP A 1 189 ? 15.752 1.788 -12.108 1.00 70.00 189 ASP A O 1
ATOM 1456 N N . LEU A 1 190 ? 13.548 1.535 -11.715 1.00 69.56 190 LEU A N 1
ATOM 1457 C CA . LEU A 1 190 ? 13.495 0.153 -12.171 1.00 69.56 190 LEU A CA 1
ATOM 1458 C C . LEU A 1 190 ? 13.789 0.045 -13.675 1.00 69.56 190 LEU A C 1
ATOM 1460 O O . LEU A 1 190 ? 14.380 -0.940 -14.112 1.00 69.56 190 LEU A O 1
ATOM 1464 N N . GLU A 1 191 ? 13.431 1.061 -14.468 1.00 69.38 191 GLU A N 1
ATOM 1465 C CA . GLU A 1 191 ? 13.787 1.139 -15.887 1.00 69.38 191 GLU A CA 1
ATOM 1466 C C . GLU A 1 191 ? 15.296 1.268 -16.073 1.00 69.38 191 GLU A C 1
ATOM 1468 O O . GLU A 1 191 ? 15.869 0.572 -16.914 1.00 69.38 191 GLU A O 1
ATOM 1473 N N . ALA A 1 192 ? 15.943 2.097 -15.251 1.00 70.25 192 ALA A N 1
ATOM 1474 C CA . ALA A 1 192 ? 17.387 2.285 -15.294 1.00 70.25 192 ALA A CA 1
ATOM 1475 C C . ALA A 1 192 ? 18.145 1.028 -14.840 1.00 70.25 192 ALA A C 1
ATOM 1477 O O . ALA A 1 192 ? 19.123 0.650 -15.481 1.00 70.25 192 ALA A O 1
ATOM 1478 N N . ILE A 1 193 ? 17.678 0.340 -13.788 1.00 72.00 193 ILE A N 1
ATOM 1479 C CA . ILE A 1 193 ? 18.270 -0.935 -13.340 1.00 72.00 193 ILE A CA 1
ATOM 1480 C C . ILE A 1 193 ? 18.187 -1.986 -14.451 1.00 72.00 193 ILE A C 1
ATOM 1482 O O . ILE A 1 193 ? 19.146 -2.714 -14.698 1.00 72.00 193 ILE A O 1
ATOM 1486 N N . LEU A 1 194 ? 17.044 -2.051 -15.134 1.00 70.19 194 LEU A N 1
ATOM 1487 C CA . LEU A 1 194 ? 16.799 -2.998 -16.220 1.00 70.19 194 LEU A CA 1
ATOM 1488 C C . LEU A 1 194 ? 17.301 -2.499 -17.588 1.00 70.19 194 LEU A C 1
ATOM 1490 O O . LEU A 1 194 ? 17.093 -3.171 -18.599 1.00 70.19 194 LEU A O 1
ATOM 1494 N N . ASN A 1 195 ? 17.974 -1.343 -17.636 1.00 63.97 195 ASN A N 1
ATOM 1495 C CA . ASN A 1 195 ? 18.601 -0.749 -18.820 1.00 63.97 195 ASN A CA 1
ATOM 1496 C C . ASN A 1 195 ? 17.684 -0.585 -20.058 1.00 63.97 195 ASN A C 1
ATOM 1498 O O . ASN A 1 195 ? 18.182 -0.529 -21.182 1.00 63.97 195 ASN A O 1
ATOM 1502 N N . GLY A 1 196 ? 16.355 -0.522 -19.901 1.00 57.97 196 GLY A N 1
ATOM 1503 C CA . GLY A 1 196 ? 15.416 -0.413 -21.037 1.00 57.97 196 GLY A CA 1
ATOM 1504 C C . GLY A 1 196 ? 15.475 -1.586 -22.037 1.00 57.97 196 GLY A C 1
ATOM 1505 O O . GLY A 1 196 ? 15.127 -1.435 -23.209 1.00 57.97 196 GLY A O 1
ATOM 1506 N N . ARG A 1 197 ? 15.968 -2.750 -21.602 1.00 58.22 197 ARG A N 1
ATOM 1507 C CA . ARG A 1 197 ? 16.337 -3.888 -22.455 1.00 58.22 197 ARG A CA 1
ATOM 1508 C C . ARG A 1 197 ? 15.199 -4.907 -22.593 1.00 58.22 197 ARG A C 1
ATOM 1510 O O . ARG A 1 197 ? 15.193 -5.951 -21.950 1.00 58.22 197 ARG A O 1
ATOM 1517 N N . CYS A 1 198 ? 14.210 -4.598 -23.433 1.00 55.31 198 CYS A N 1
ATOM 1518 C CA . CYS A 1 198 ? 13.151 -5.550 -23.794 1.00 55.31 198 CYS A CA 1
ATOM 1519 C C . CYS A 1 198 ? 13.634 -6.532 -24.871 1.00 55.31 198 CYS A C 1
ATOM 1521 O O . CYS A 1 198 ? 14.172 -6.107 -25.894 1.00 55.31 198 CYS A O 1
ATOM 1523 N N . GLY A 1 199 ? 13.393 -7.834 -24.678 1.00 55.12 199 GLY A N 1
ATOM 1524 C CA . GLY A 1 199 ? 13.667 -8.855 -25.698 1.00 55.12 199 GLY A CA 1
ATOM 1525 C C . GLY A 1 199 ? 15.155 -9.099 -25.980 1.00 55.12 199 GLY A C 1
ATOM 1526 O O . GLY A 1 199 ? 15.500 -9.694 -27.000 1.00 55.12 199 GLY A O 1
ATOM 1527 N N . THR A 1 200 ? 16.043 -8.629 -25.102 1.00 67.31 200 THR A N 1
ATOM 1528 C CA . THR A 1 200 ? 17.493 -8.834 -25.201 1.00 67.31 200 THR A CA 1
ATOM 1529 C C . THR A 1 200 ? 17.983 -9.659 -24.026 1.00 67.31 200 THR A C 1
ATOM 1531 O O . THR A 1 200 ? 17.607 -9.371 -22.893 1.00 67.31 200 THR A O 1
ATOM 1534 N N . LEU A 1 201 ? 18.859 -10.628 -24.293 1.00 75.12 201 LEU A N 1
ATOM 1535 C CA . LEU A 1 201 ? 19.510 -11.428 -23.258 1.00 75.12 201 LEU A CA 1
ATOM 1536 C C . LEU A 1 201 ? 20.353 -10.533 -22.336 1.00 75.12 201 LEU A C 1
ATOM 1538 O O . LEU A 1 201 ? 21.127 -9.701 -22.819 1.00 75.12 201 LEU A O 1
ATOM 1542 N N . PHE A 1 202 ? 20.224 -10.719 -21.025 1.00 78.62 202 PHE A N 1
ATOM 1543 C CA . PHE A 1 202 ? 21.091 -10.092 -20.034 1.00 78.62 202 PHE A CA 1
ATOM 1544 C C . PHE A 1 202 ? 22.451 -10.788 -20.040 1.00 78.62 202 PHE A C 1
ATOM 1546 O O . PHE A 1 202 ? 22.530 -12.014 -19.910 1.00 78.62 202 PHE A O 1
ATOM 1553 N N . SER A 1 203 ? 23.531 -10.011 -20.153 1.00 82.69 203 SER A N 1
ATOM 1554 C CA . SER A 1 203 ? 24.878 -10.558 -20.009 1.00 82.69 203 SER A CA 1
ATOM 1555 C C . SER A 1 203 ? 25.138 -11.012 -18.566 1.00 82.69 203 SER A C 1
ATOM 1557 O O . SER A 1 203 ? 24.382 -10.698 -17.641 1.00 82.69 203 SER A O 1
ATOM 1559 N N . ILE A 1 204 ? 26.235 -11.743 -18.346 1.00 85.75 204 ILE A N 1
ATOM 1560 C CA . ILE A 1 204 ? 26.660 -12.136 -16.993 1.00 85.75 204 ILE A CA 1
ATOM 1561 C C . ILE A 1 204 ? 26.892 -10.887 -16.126 1.00 85.75 204 ILE A C 1
ATOM 1563 O O . ILE A 1 204 ? 26.502 -10.861 -14.958 1.00 85.75 204 ILE A O 1
ATOM 1567 N N . GLU A 1 205 ? 27.471 -9.836 -16.706 1.00 84.56 205 GLU A N 1
ATOM 1568 C CA . GLU A 1 205 ? 27.722 -8.553 -16.050 1.00 84.56 205 GLU A CA 1
ATOM 1569 C C . GLU A 1 205 ? 26.421 -7.815 -15.721 1.00 84.56 205 GLU A C 1
ATOM 1571 O O . GLU A 1 205 ? 26.281 -7.319 -14.603 1.00 84.56 205 GLU A O 1
ATOM 1576 N N . ASP A 1 206 ? 25.449 -7.789 -16.644 1.00 81.56 206 ASP A N 1
ATOM 1577 C CA . ASP A 1 206 ? 24.139 -7.181 -16.384 1.00 81.56 206 ASP A CA 1
ATOM 1578 C C . ASP A 1 206 ? 23.434 -7.892 -15.219 1.00 81.56 206 ASP A C 1
ATOM 1580 O O . ASP A 1 206 ? 22.949 -7.246 -14.289 1.00 81.56 206 ASP A O 1
ATOM 1584 N N . ARG A 1 207 ? 23.424 -9.233 -15.219 1.00 85.00 207 ARG A N 1
ATOM 1585 C CA . ARG A 1 207 ? 22.816 -10.028 -14.140 1.00 85.00 207 ARG A CA 1
ATOM 1586 C C . ARG A 1 207 ? 23.509 -9.784 -12.802 1.00 85.00 207 ARG A C 1
ATOM 1588 O O . ARG A 1 207 ? 22.832 -9.647 -11.783 1.00 85.00 207 ARG A O 1
ATOM 1595 N N . ALA A 1 208 ? 24.840 -9.700 -12.783 1.00 85.25 208 ALA A N 1
ATOM 1596 C CA . ALA A 1 208 ? 25.600 -9.387 -11.573 1.00 85.25 208 ALA A CA 1
ATOM 1597 C C . ALA A 1 208 ? 25.302 -7.965 -11.059 1.00 85.25 208 ALA A C 1
ATOM 1599 O O . ALA A 1 208 ? 25.101 -7.767 -9.856 1.00 85.25 208 ALA A O 1
ATOM 1600 N N . TYR A 1 209 ? 25.211 -6.980 -11.957 1.00 84.69 209 TYR A N 1
ATOM 1601 C CA . TYR A 1 209 ? 24.840 -5.606 -11.621 1.00 84.69 209 TYR A CA 1
ATOM 1602 C C . TYR A 1 209 ? 23.423 -5.518 -11.037 1.00 84.69 209 TYR A C 1
ATOM 1604 O O . TYR A 1 209 ? 23.235 -4.945 -9.963 1.00 84.69 209 TYR A O 1
ATOM 1612 N N . ILE A 1 210 ? 22.434 -6.139 -11.687 1.00 81.75 210 ILE A N 1
ATOM 1613 C CA . ILE A 1 210 ? 21.044 -6.158 -11.214 1.00 81.75 210 ILE A CA 1
ATOM 1614 C C . ILE A 1 210 ? 20.959 -6.838 -9.844 1.00 81.75 210 ILE A C 1
ATOM 1616 O O . ILE A 1 210 ? 20.391 -6.267 -8.915 1.00 81.75 210 ILE A O 1
ATOM 1620 N N . LYS A 1 211 ? 21.576 -8.017 -9.676 1.00 85.00 211 LYS A N 1
ATOM 1621 C CA . LYS A 1 211 ? 21.585 -8.742 -8.395 1.00 85.00 211 LYS A CA 1
ATOM 1622 C C . LYS A 1 211 ? 22.235 -7.939 -7.276 1.00 85.00 211 LYS A C 1
ATOM 1624 O O . LYS A 1 211 ? 21.657 -7.840 -6.204 1.00 85.00 211 LYS A O 1
ATOM 1629 N N . SER A 1 212 ? 23.403 -7.343 -7.513 1.00 84.81 212 SER A N 1
ATOM 1630 C CA . SER A 1 212 ? 24.089 -6.524 -6.501 1.00 84.81 212 SER A CA 1
ATOM 1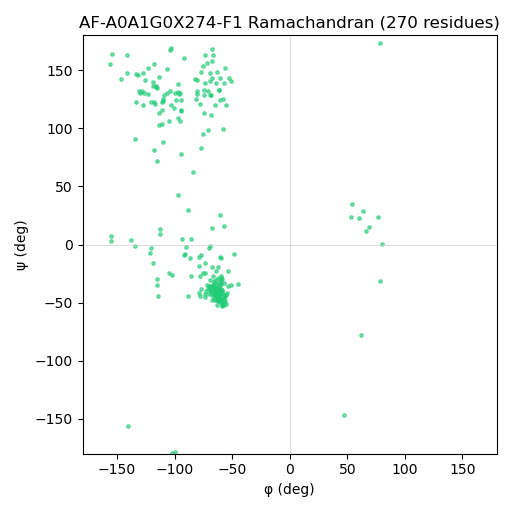631 C C . SER A 1 212 ? 23.314 -5.254 -6.141 1.00 84.81 212 SER A C 1
ATOM 1633 O O . SER A 1 212 ? 23.258 -4.891 -4.969 1.00 84.81 212 SER A O 1
ATOM 1635 N N . THR A 1 213 ? 22.661 -4.622 -7.120 1.00 78.50 213 THR A N 1
ATOM 1636 C CA . THR A 1 213 ? 21.819 -3.437 -6.903 1.00 78.50 213 THR A CA 1
ATOM 1637 C C . THR A 1 213 ? 20.557 -3.787 -6.117 1.00 78.50 213 THR A C 1
ATOM 1639 O O . THR A 1 213 ? 20.157 -3.037 -5.230 1.00 78.50 213 THR A O 1
ATOM 1642 N N . LEU A 1 214 ? 19.939 -4.935 -6.411 1.00 76.69 214 LEU A N 1
ATOM 1643 C CA . LEU A 1 214 ? 18.678 -5.352 -5.799 1.00 76.69 214 LEU A CA 1
ATOM 1644 C C . LEU A 1 214 ? 18.839 -6.194 -4.527 1.00 76.69 214 LEU A C 1
ATOM 1646 O O . LEU A 1 214 ? 17.857 -6.411 -3.820 1.00 76.69 214 LEU A O 1
ATOM 1650 N N . ALA A 1 215 ? 20.058 -6.615 -4.180 1.00 75.88 215 ALA A N 1
ATOM 1651 C CA . ALA A 1 215 ? 20.321 -7.431 -2.994 1.00 75.88 215 ALA A CA 1
ATOM 1652 C C . ALA A 1 215 ? 19.971 -6.747 -1.669 1.00 75.88 215 ALA A C 1
ATOM 1654 O O . ALA A 1 215 ? 19.777 -7.410 -0.658 1.00 75.88 215 ALA A O 1
ATOM 1655 N N . VAL A 1 216 ? 19.855 -5.420 -1.665 1.00 69.31 216 VAL A N 1
ATOM 1656 C CA . VAL A 1 216 ? 19.390 -4.669 -0.492 1.00 69.31 216 VAL A CA 1
ATOM 1657 C C . VAL A 1 216 ? 17.884 -4.807 -0.247 1.00 69.31 216 VAL A C 1
ATOM 1659 O O . VAL A 1 216 ? 17.422 -4.478 0.843 1.00 69.31 216 VAL A O 1
ATOM 1662 N N . PHE A 1 217 ? 17.126 -5.273 -1.245 1.00 63.41 217 PHE A N 1
ATOM 1663 C CA . PHE A 1 217 ? 15.673 -5.434 -1.181 1.00 63.41 217 PHE A CA 1
ATOM 1664 C C . PHE A 1 217 ? 15.237 -6.891 -1.019 1.00 63.41 217 PHE A C 1
ATOM 1666 O O . PHE A 1 217 ? 14.143 -7.136 -0.525 1.00 63.41 217 PHE A O 1
ATOM 1673 N N . LEU A 1 218 ? 16.065 -7.851 -1.434 1.00 66.12 218 LEU A N 1
ATOM 1674 C CA . LEU A 1 218 ? 15.702 -9.262 -1.531 1.00 66.12 218 LEU A CA 1
ATOM 1675 C C . LEU A 1 218 ? 16.634 -10.142 -0.705 1.00 66.12 218 LEU A C 1
ATOM 1677 O O . LEU A 1 218 ? 17.849 -10.082 -0.873 1.00 66.12 218 LEU A O 1
ATOM 1681 N N . GLU A 1 219 ? 16.055 -11.011 0.120 1.00 65.19 219 GLU A N 1
ATOM 1682 C CA . GLU A 1 219 ? 16.812 -12.046 0.835 1.00 65.19 219 GLU A CA 1
ATOM 1683 C C . GLU A 1 219 ? 17.177 -13.218 -0.090 1.00 65.19 219 GLU A C 1
ATOM 1685 O O . GLU A 1 219 ? 18.298 -13.723 -0.038 1.00 65.19 219 GLU A O 1
ATOM 1690 N N . ASP A 1 220 ? 16.266 -13.606 -0.989 1.00 71.62 220 ASP A N 1
ATOM 1691 C CA . ASP A 1 220 ? 16.507 -14.627 -2.010 1.00 71.62 220 ASP A CA 1
ATOM 1692 C C . ASP A 1 220 ? 16.708 -13.987 -3.391 1.00 71.62 220 ASP A C 1
ATOM 1694 O O . ASP A 1 220 ? 15.765 -13.540 -4.044 1.00 71.62 220 ASP A O 1
ATOM 1698 N N . LEU A 1 221 ? 17.957 -13.966 -3.862 1.00 75.50 221 LEU A N 1
ATOM 1699 C CA . LEU A 1 221 ? 18.318 -13.402 -5.168 1.00 75.50 221 LEU A CA 1
ATOM 1700 C C . LEU A 1 221 ? 17.998 -14.330 -6.345 1.00 75.50 221 LEU A C 1
ATOM 1702 O O . LEU A 1 221 ? 18.077 -13.885 -7.491 1.00 75.50 221 LEU A O 1
ATOM 1706 N N . SER A 1 222 ? 17.639 -15.595 -6.103 1.00 73.75 222 SER A N 1
ATOM 1707 C CA . SER A 1 222 ? 17.281 -16.535 -7.175 1.00 73.75 222 SER A CA 1
ATOM 1708 C C . SER A 1 222 ? 15.986 -16.127 -7.885 1.00 73.75 222 SER A C 1
ATOM 1710 O O . SER A 1 222 ? 15.826 -16.356 -9.088 1.00 73.75 222 SER A O 1
ATOM 1712 N N . VAL A 1 223 ? 15.099 -15.409 -7.183 1.00 69.69 223 VAL A N 1
ATOM 1713 C CA . VAL A 1 223 ? 13.876 -14.842 -7.766 1.00 69.69 223 VAL A CA 1
ATOM 1714 C C . VAL A 1 223 ? 14.188 -13.863 -8.904 1.00 69.69 223 VAL A C 1
ATOM 1716 O O . VAL A 1 223 ? 13.434 -13.787 -9.874 1.00 69.69 223 VAL A O 1
ATOM 1719 N N . LEU A 1 224 ? 15.329 -13.163 -8.840 1.00 75.88 224 LEU A N 1
ATOM 1720 C CA . LEU A 1 224 ? 15.734 -12.201 -9.864 1.00 75.88 224 LEU A CA 1
ATOM 1721 C C . LEU A 1 224 ? 16.055 -12.879 -11.193 1.00 75.88 224 LEU A C 1
ATOM 1723 O O . LEU A 1 224 ? 15.728 -12.318 -12.234 1.00 75.88 224 LEU A O 1
ATOM 1727 N N . ASP A 1 225 ? 16.633 -14.084 -11.181 1.00 77.94 225 ASP A N 1
ATOM 1728 C CA . ASP A 1 225 ? 16.914 -14.821 -12.419 1.00 77.94 225 ASP A CA 1
ATOM 1729 C C . ASP A 1 225 ? 15.621 -15.167 -13.154 1.00 77.94 225 ASP A C 1
ATOM 1731 O O . ASP A 1 225 ? 15.495 -14.902 -14.346 1.00 77.94 225 ASP A O 1
ATOM 1735 N N . THR A 1 226 ? 14.613 -15.645 -12.422 1.00 73.69 226 THR A N 1
ATOM 1736 C CA . THR A 1 226 ? 13.298 -15.963 -12.998 1.00 73.69 226 THR A CA 1
ATOM 1737 C C . THR A 1 226 ? 12.634 -14.732 -13.621 1.00 73.69 226 THR A C 1
ATOM 1739 O O . THR A 1 226 ? 11.923 -14.843 -14.623 1.00 73.69 226 THR A O 1
ATOM 1742 N N . ILE A 1 227 ? 12.832 -13.550 -13.034 1.00 70.44 227 ILE A N 1
ATOM 1743 C CA . ILE A 1 227 ? 12.240 -12.307 -13.536 1.00 70.44 227 ILE A CA 1
ATOM 1744 C C . ILE A 1 227 ? 13.008 -11.780 -14.749 1.00 70.44 227 ILE A C 1
ATOM 1746 O O . ILE A 1 227 ? 12.380 -11.427 -15.748 1.00 70.44 227 ILE A O 1
ATOM 1750 N N . MET A 1 228 ? 14.342 -11.788 -14.701 1.00 77.19 228 MET A N 1
ATOM 1751 C CA . MET A 1 228 ? 15.188 -11.431 -15.843 1.00 77.19 228 MET A CA 1
ATOM 1752 C C . MET A 1 228 ? 14.872 -12.324 -17.050 1.00 77.19 228 MET A C 1
ATOM 1754 O O . MET A 1 228 ? 14.603 -11.808 -18.130 1.00 77.19 228 MET A O 1
ATOM 1758 N N . ASP A 1 229 ? 14.740 -13.638 -16.854 1.00 77.06 229 ASP A N 1
ATOM 1759 C CA . ASP A 1 229 ? 14.376 -14.587 -17.915 1.00 77.06 229 ASP A CA 1
ATOM 1760 C C . ASP A 1 229 ? 12.979 -14.329 -18.513 1.00 77.06 229 ASP A C 1
ATOM 1762 O O . ASP A 1 229 ? 12.717 -14.667 -19.670 1.00 77.06 229 ASP A O 1
ATOM 1766 N N . LYS A 1 230 ? 12.044 -13.765 -17.735 1.00 70.25 230 LYS A N 1
ATOM 1767 C CA . LYS A 1 230 ? 10.728 -13.344 -18.245 1.00 70.25 230 LYS A CA 1
ATOM 1768 C C . LYS A 1 230 ? 10.842 -12.074 -19.085 1.00 70.25 230 LYS A C 1
ATOM 1770 O O . LYS A 1 230 ? 10.237 -12.027 -20.151 1.00 70.25 230 LYS A O 1
ATOM 1775 N N . ILE A 1 231 ? 11.635 -11.094 -18.646 1.00 70.00 231 ILE A N 1
ATOM 1776 C CA . ILE A 1 231 ? 11.892 -9.847 -19.390 1.00 70.00 231 ILE A CA 1
ATOM 1777 C C . ILE A 1 231 ? 12.565 -10.140 -20.739 1.00 70.00 231 ILE A C 1
ATOM 1779 O O . ILE A 1 231 ? 12.171 -9.577 -21.759 1.00 70.00 231 ILE A O 1
ATOM 1783 N N . GLU A 1 232 ? 13.523 -11.072 -20.778 1.00 74.06 232 GLU A N 1
ATOM 1784 C CA . GLU A 1 232 ? 14.183 -11.512 -22.019 1.00 74.06 232 GLU A CA 1
ATOM 1785 C C . GLU A 1 232 ? 13.199 -12.097 -23.044 1.00 74.06 232 GLU A C 1
ATOM 1787 O O . GLU A 1 232 ? 13.444 -12.052 -24.249 1.00 74.06 232 GLU A O 1
ATOM 1792 N N . LYS A 1 233 ? 12.073 -12.649 -22.573 1.00 71.25 233 LYS A N 1
ATOM 1793 C CA . LYS A 1 233 ? 11.031 -13.262 -23.408 1.00 71.25 233 LYS A CA 1
ATOM 1794 C C . LYS A 1 233 ? 9.927 -12.281 -23.820 1.00 71.25 233 LYS A C 1
ATOM 1796 O O . LYS A 1 233 ? 9.110 -12.646 -24.669 1.00 71.25 233 LYS A O 1
ATOM 1801 N N . SER A 1 234 ? 9.900 -11.071 -23.258 1.00 69.31 234 SER A N 1
ATOM 1802 C CA . SER A 1 234 ? 8.942 -10.012 -23.602 1.00 69.31 234 SER A CA 1
ATOM 1803 C C . SER A 1 234 ? 9.196 -9.458 -25.008 1.00 69.31 234 SER A C 1
ATOM 1805 O O . SER A 1 234 ? 10.345 -9.304 -25.423 1.00 69.31 234 SER A O 1
ATOM 1807 N N . ARG A 1 235 ? 8.126 -9.162 -25.765 1.00 67.75 235 ARG A N 1
ATOM 1808 C CA . ARG A 1 235 ? 8.214 -8.830 -27.204 1.00 67.75 235 ARG A CA 1
ATOM 1809 C C . ARG A 1 235 ? 7.673 -7.449 -27.574 1.00 67.75 235 ARG A C 1
ATOM 1811 O O . ARG A 1 235 ? 7.762 -7.068 -28.739 1.00 67.75 235 ARG A O 1
ATOM 1818 N N . SER A 1 236 ? 7.128 -6.699 -26.621 1.00 67.25 236 SER A N 1
ATOM 1819 C CA . SER A 1 236 ? 6.576 -5.360 -26.838 1.00 67.25 236 SER A CA 1
ATOM 1820 C C . SER A 1 236 ? 6.887 -4.412 -25.676 1.00 67.25 236 SER A C 1
ATOM 1822 O O . SER A 1 236 ? 7.226 -4.842 -24.575 1.00 67.25 236 SER A O 1
ATOM 1824 N N . SER A 1 237 ? 6.748 -3.103 -25.909 1.00 64.69 237 SER A N 1
ATOM 1825 C CA . SER A 1 237 ? 6.876 -2.084 -24.856 1.00 64.69 237 SER A CA 1
ATOM 1826 C C . SER A 1 237 ? 5.854 -2.268 -23.734 1.00 64.69 237 SER A C 1
ATOM 1828 O O . SER A 1 237 ? 6.152 -1.984 -22.577 1.00 64.69 237 SER A O 1
ATOM 1830 N N . ASP A 1 238 ? 4.664 -2.767 -24.069 1.00 67.06 238 ASP A N 1
ATOM 1831 C CA . ASP A 1 238 ? 3.620 -3.048 -23.087 1.00 67.06 238 ASP A CA 1
ATOM 1832 C C . ASP A 1 238 ? 3.994 -4.284 -22.253 1.00 67.06 238 ASP A C 1
ATOM 1834 O O . ASP A 1 238 ? 3.881 -4.249 -21.029 1.00 67.06 238 ASP A O 1
ATOM 1838 N N . ASP A 1 239 ? 4.560 -5.327 -22.876 1.00 64.56 239 ASP A N 1
ATOM 1839 C CA . ASP A 1 239 ? 5.114 -6.487 -22.158 1.00 64.56 239 ASP A CA 1
ATOM 1840 C C . ASP A 1 239 ? 6.279 -6.093 -21.238 1.00 64.56 239 ASP A C 1
ATOM 1842 O O . ASP A 1 239 ? 6.462 -6.683 -20.173 1.00 64.56 239 ASP A O 1
ATOM 1846 N N . PHE A 1 240 ? 7.079 -5.101 -21.640 1.00 65.69 240 PHE A N 1
ATOM 1847 C CA . PHE A 1 240 ? 8.165 -4.563 -20.823 1.00 65.69 240 PHE A CA 1
ATOM 1848 C C . PHE A 1 240 ? 7.630 -3.825 -19.596 1.00 65.69 240 PHE A C 1
ATOM 1850 O O . PHE A 1 240 ? 8.058 -4.121 -18.481 1.00 65.69 240 PHE A O 1
ATOM 1857 N N . GLY A 1 241 ? 6.640 -2.945 -19.779 1.00 67.25 241 GLY A N 1
ATOM 1858 C CA . GLY A 1 241 ? 5.939 -2.303 -18.669 1.00 67.25 241 GLY A CA 1
ATOM 1859 C C . GLY A 1 241 ? 5.357 -3.344 -17.711 1.00 67.25 241 GLY A C 1
ATOM 1860 O O . GLY A 1 241 ? 5.665 -3.331 -16.521 1.00 67.25 241 GLY A O 1
ATOM 1861 N N . ILE A 1 242 ? 4.610 -4.326 -18.224 1.00 68.06 242 ILE A N 1
ATOM 1862 C CA . ILE A 1 242 ? 4.063 -5.433 -17.421 1.00 68.06 242 ILE A CA 1
ATOM 1863 C C . ILE A 1 242 ? 5.167 -6.155 -16.639 1.00 68.06 242 ILE A C 1
ATOM 1865 O O . ILE A 1 242 ? 4.978 -6.463 -15.462 1.00 68.06 242 ILE A O 1
ATOM 1869 N N . ALA A 1 243 ? 6.329 -6.400 -17.248 1.00 67.44 243 ALA A N 1
ATOM 1870 C CA . ALA A 1 243 ? 7.441 -7.066 -16.583 1.00 67.44 243 ALA A CA 1
ATOM 1871 C C . ALA A 1 243 ? 8.096 -6.204 -15.487 1.00 67.44 243 ALA A C 1
ATOM 1873 O O . ALA A 1 243 ? 8.439 -6.740 -14.435 1.00 67.44 243 ALA A O 1
ATOM 1874 N N . GLN A 1 244 ? 8.209 -4.884 -15.671 1.00 68.50 244 GLN A N 1
ATOM 1875 C CA . GLN A 1 244 ? 8.676 -3.953 -14.632 1.00 68.50 244 GLN A CA 1
ATOM 1876 C C . GLN A 1 244 ? 7.725 -3.926 -13.431 1.00 68.50 244 GLN A C 1
ATOM 1878 O O . GLN A 1 244 ? 8.154 -4.026 -12.284 1.00 68.50 244 GLN A O 1
ATOM 1883 N N . TYR A 1 245 ? 6.420 -3.863 -13.688 1.00 68.56 245 TYR A N 1
ATOM 1884 C CA . TYR A 1 245 ? 5.395 -3.949 -12.648 1.00 68.56 245 TYR A CA 1
ATOM 1885 C C . TYR A 1 245 ? 5.367 -5.329 -11.972 1.00 68.56 245 TYR A C 1
ATOM 1887 O O . TYR A 1 245 ? 5.194 -5.424 -10.758 1.00 68.56 245 TYR A O 1
ATOM 1895 N N . GLY A 1 246 ? 5.603 -6.400 -12.731 1.00 65.88 246 GLY A N 1
ATOM 1896 C CA . GLY A 1 246 ? 5.771 -7.755 -12.211 1.00 65.88 246 GLY A CA 1
ATOM 1897 C C . GLY A 1 246 ? 7.014 -7.903 -11.330 1.00 65.88 246 GLY A C 1
ATOM 1898 O O . GLY A 1 246 ? 6.939 -8.561 -10.297 1.00 65.88 246 GLY A O 1
ATOM 1899 N N . LEU A 1 247 ? 8.131 -7.260 -11.689 1.00 68.25 247 LEU A N 1
ATOM 1900 C CA . LEU A 1 247 ? 9.338 -7.190 -10.862 1.00 68.25 247 LEU A CA 1
ATOM 1901 C C . LEU A 1 247 ? 9.069 -6.386 -9.587 1.00 68.25 247 LEU A C 1
ATOM 1903 O O . LEU A 1 247 ? 9.372 -6.864 -8.504 1.00 68.25 247 LEU A O 1
ATOM 1907 N N . ALA A 1 248 ? 8.439 -5.218 -9.692 1.00 67.88 248 ALA A N 1
ATOM 1908 C CA . ALA A 1 248 ? 8.041 -4.414 -8.541 1.00 67.88 248 ALA A CA 1
ATOM 1909 C C . ALA A 1 248 ? 7.152 -5.201 -7.556 1.00 67.88 248 ALA A C 1
ATOM 1911 O O . ALA A 1 248 ? 7.399 -5.181 -6.347 1.00 67.88 248 ALA A O 1
ATOM 1912 N N . LEU A 1 249 ? 6.174 -5.959 -8.067 1.00 66.31 249 LEU A N 1
ATOM 1913 C CA . LEU A 1 249 ? 5.363 -6.886 -7.271 1.00 66.31 249 LEU A CA 1
ATOM 1914 C C . LEU A 1 249 ? 6.205 -7.996 -6.656 1.00 66.31 249 LEU A C 1
ATOM 1916 O O . LEU A 1 249 ? 6.123 -8.221 -5.456 1.00 66.31 249 LEU A O 1
ATOM 1920 N N . ALA A 1 250 ? 7.005 -8.698 -7.457 1.00 63.72 250 ALA A N 1
ATOM 1921 C CA . ALA A 1 250 ? 7.790 -9.833 -6.990 1.00 63.72 250 ALA A CA 1
ATOM 1922 C C . ALA A 1 250 ? 8.799 -9.422 -5.916 1.00 63.72 250 ALA A C 1
ATOM 1924 O O . ALA A 1 250 ? 8.953 -10.142 -4.936 1.00 63.72 250 ALA A O 1
ATOM 1925 N N . ILE A 1 251 ? 9.424 -8.249 -6.052 1.00 63.78 251 ILE A N 1
ATOM 1926 C CA . ILE A 1 251 ? 10.277 -7.695 -5.005 1.00 63.78 251 ILE A CA 1
ATOM 1927 C C . ILE A 1 251 ? 9.436 -7.356 -3.772 1.00 63.78 251 ILE A C 1
ATOM 1929 O O . ILE A 1 251 ? 9.824 -7.725 -2.674 1.00 63.78 251 ILE A O 1
ATOM 1933 N N . SER A 1 252 ? 8.255 -6.752 -3.929 1.00 60.56 252 SER A N 1
ATOM 1934 C CA . SER A 1 252 ? 7.368 -6.446 -2.792 1.00 60.56 252 SER A CA 1
ATOM 1935 C C . SER A 1 252 ? 6.901 -7.693 -2.038 1.00 60.56 252 SER A C 1
ATOM 1937 O O . SER A 1 252 ? 6.816 -7.664 -0.814 1.00 60.56 252 SER A O 1
ATOM 1939 N N . TYR A 1 253 ? 6.652 -8.794 -2.749 1.00 57.59 253 TYR A N 1
ATOM 1940 C CA . TYR A 1 253 ? 6.246 -10.073 -2.165 1.00 57.59 253 TYR A CA 1
ATOM 1941 C C . TYR A 1 253 ? 7.412 -10.857 -1.557 1.00 57.59 253 TYR A C 1
ATOM 1943 O O . TYR A 1 253 ? 7.260 -11.428 -0.484 1.00 57.59 253 TYR A O 1
ATOM 1951 N N . ALA A 1 254 ? 8.572 -10.896 -2.217 1.00 56.19 254 ALA A N 1
ATOM 1952 C CA . ALA A 1 254 ? 9.752 -11.602 -1.715 1.00 56.19 254 ALA A CA 1
ATOM 1953 C C . ALA A 1 254 ? 10.441 -10.844 -0.568 1.00 56.19 254 ALA A C 1
ATOM 1955 O O . ALA A 1 254 ? 11.103 -11.448 0.271 1.00 56.19 254 ALA A O 1
ATOM 1956 N N . ALA A 1 255 ? 10.255 -9.526 -0.500 1.00 49.09 255 ALA A N 1
ATOM 1957 C CA . ALA A 1 255 ? 10.728 -8.669 0.576 1.00 49.09 255 ALA A CA 1
ATOM 1958 C C . ALA A 1 255 ? 9.727 -8.561 1.733 1.00 49.09 255 ALA A C 1
ATOM 1960 O O . ALA A 1 255 ? 9.724 -7.535 2.419 1.00 49.09 255 ALA A O 1
ATOM 1961 N N . SER A 1 256 ? 8.907 -9.589 1.990 1.00 42.75 256 SER A N 1
ATOM 1962 C CA . SER A 1 256 ? 7.918 -9.670 3.082 1.00 42.75 256 SER A CA 1
ATOM 1963 C C . SER A 1 256 ? 8.490 -9.494 4.508 1.00 42.75 256 SER A C 1
ATOM 1965 O O . SER A 1 256 ? 7.802 -9.763 5.487 1.00 42.75 256 SER A O 1
ATOM 1967 N N . GLY A 1 257 ? 9.718 -8.980 4.641 1.00 39.56 257 GLY A N 1
ATOM 1968 C CA . GLY A 1 257 ? 10.282 -8.399 5.854 1.00 39.56 257 GLY A CA 1
ATOM 1969 C C . GLY A 1 257 ? 10.711 -6.915 5.802 1.00 39.56 257 GLY A C 1
ATOM 1970 O O . GLY A 1 257 ? 10.919 -6.373 6.882 1.00 39.56 257 GLY A O 1
ATOM 1971 N N . ASN A 1 258 ? 10.880 -6.219 4.653 1.00 38.69 258 ASN A N 1
ATOM 1972 C CA . ASN A 1 258 ? 11.625 -4.930 4.641 1.00 38.69 258 ASN A CA 1
ATOM 1973 C C . ASN A 1 258 ? 11.364 -3.860 3.529 1.00 38.69 258 ASN A C 1
ATOM 1975 O O . ASN A 1 258 ? 12.118 -2.883 3.518 1.00 38.69 258 ASN A O 1
ATOM 1979 N N . MET A 1 259 ? 10.381 -3.938 2.610 1.00 42.06 259 MET A N 1
ATOM 1980 C CA . MET A 1 259 ? 10.360 -3.014 1.438 1.00 42.06 259 MET A CA 1
ATOM 1981 C C . MET A 1 259 ? 9.072 -2.230 1.145 1.00 42.06 259 MET A C 1
ATOM 1983 O O . MET A 1 259 ? 8.013 -2.821 0.951 1.00 42.06 259 MET A O 1
ATOM 1987 N N . THR A 1 260 ? 9.221 -0.916 0.914 1.00 44.25 260 THR A N 1
ATOM 1988 C CA . THR A 1 260 ? 8.203 -0.048 0.294 1.00 44.25 260 THR A CA 1
ATOM 1989 C C . THR A 1 260 ? 8.419 0.150 -1.197 1.00 44.25 260 THR A C 1
ATOM 1991 O O . THR A 1 260 ? 9.548 0.326 -1.657 1.00 44.25 260 THR A O 1
ATOM 1994 N N . LEU A 1 261 ? 7.309 0.110 -1.932 1.00 41.94 261 LEU A N 1
ATOM 1995 C CA . LEU A 1 261 ? 7.260 0.315 -3.367 1.00 41.94 261 LEU A CA 1
ATOM 1996 C C . LEU A 1 261 ? 6.841 1.755 -3.667 1.00 41.94 261 LEU A C 1
ATOM 1998 O O . LEU A 1 261 ? 5.772 2.199 -3.244 1.00 41.94 261 LEU A O 1
ATOM 2002 N N . ASP A 1 262 ? 7.667 2.454 -4.438 1.00 47.78 262 ASP A N 1
ATOM 2003 C CA . ASP A 1 262 ? 7.405 3.821 -4.868 1.00 47.78 262 ASP A CA 1
ATOM 2004 C C . ASP A 1 262 ? 7.028 3.813 -6.359 1.00 47.78 262 ASP A C 1
ATOM 2006 O O . ASP A 1 262 ? 7.435 2.939 -7.121 1.00 47.78 262 ASP A O 1
ATOM 2010 N N . ILE A 1 263 ? 6.217 4.766 -6.819 1.00 37.69 263 ILE A N 1
ATOM 2011 C CA . ILE A 1 263 ? 5.969 4.957 -8.257 1.00 37.69 263 ILE A CA 1
ATOM 2012 C C . ILE A 1 263 ? 6.088 6.438 -8.563 1.00 37.69 263 ILE A C 1
ATOM 2014 O O . ILE A 1 263 ? 5.374 7.271 -7.996 1.00 37.69 263 ILE A O 1
ATOM 2018 N N . THR A 1 264 ? 6.983 6.767 -9.489 1.00 31.52 264 THR A N 1
ATOM 2019 C CA . THR A 1 264 ? 7.206 8.145 -9.920 1.00 31.52 264 THR A CA 1
ATOM 2020 C C . THR A 1 264 ? 6.413 8.401 -11.204 1.00 31.52 264 THR A C 1
ATOM 2022 O O . THR A 1 264 ? 6.512 7.616 -12.152 1.00 31.52 264 THR A O 1
ATOM 2025 N N . PRO A 1 265 ? 5.639 9.498 -11.294 1.00 26.20 265 PRO A N 1
ATOM 2026 C CA . PRO A 1 265 ? 5.055 9.923 -12.557 1.00 26.20 265 PRO A CA 1
ATOM 2027 C C . PRO A 1 265 ? 6.154 10.167 -13.596 1.00 26.20 265 PRO A C 1
ATOM 2029 O O . PRO A 1 265 ? 7.068 10.964 -13.370 1.00 26.20 265 PRO A O 1
ATOM 2032 N N . CYS A 1 266 ? 6.067 9.510 -14.751 1.00 28.12 266 CYS A N 1
ATOM 2033 C CA . CYS A 1 266 ? 6.928 9.835 -15.879 1.00 28.12 266 CYS A CA 1
ATOM 2034 C C . CYS A 1 266 ? 6.557 11.208 -16.428 1.00 28.12 266 CYS A C 1
ATOM 2036 O O . CYS A 1 266 ? 5.528 11.372 -17.082 1.00 28.12 266 CYS A O 1
ATOM 2038 N N . VAL A 1 267 ? 7.442 12.187 -16.257 1.00 25.45 267 VAL A N 1
ATOM 2039 C CA . VAL A 1 267 ? 7.479 13.309 -17.193 1.00 25.45 267 VAL A CA 1
ATOM 2040 C C . VAL A 1 267 ? 8.152 12.776 -18.452 1.00 25.45 267 VAL A C 1
ATOM 2042 O O . VAL A 1 267 ? 9.379 12.736 -18.534 1.00 25.45 267 VAL A O 1
ATOM 2045 N N . PHE A 1 268 ? 7.357 12.334 -19.431 1.00 25.84 268 PHE A N 1
ATOM 2046 C CA . PHE A 1 268 ? 7.859 12.125 -20.786 1.00 25.84 268 PHE A CA 1
ATOM 2047 C C . PHE A 1 268 ? 8.434 13.462 -21.266 1.00 25.84 268 PHE A C 1
ATOM 2049 O O . PHE A 1 268 ? 7.701 14.353 -21.691 1.00 25.84 268 PHE A O 1
ATOM 2056 N N . LYS A 1 269 ? 9.757 13.627 -21.189 1.00 23.61 269 LYS A N 1
ATOM 2057 C CA . LYS A 1 269 ? 10.435 14.569 -22.072 1.00 23.61 269 LYS A CA 1
ATOM 2058 C C . LYS A 1 269 ? 10.468 13.886 -23.434 1.00 23.61 269 LYS A C 1
ATOM 2060 O O . LYS A 1 269 ? 11.136 12.855 -23.540 1.00 23.61 269 LYS A O 1
ATOM 2065 N N . PRO A 1 270 ? 9.753 14.389 -24.455 1.00 24.92 270 PRO A N 1
ATOM 2066 C CA . PRO A 1 270 ? 9.952 13.883 -25.800 1.00 24.92 270 PRO A CA 1
ATOM 2067 C C . PRO A 1 270 ? 11.442 14.026 -26.118 1.00 24.92 270 PRO A C 1
ATOM 2069 O O . PRO A 1 270 ? 12.006 15.118 -26.023 1.00 24.92 270 PRO A O 1
ATOM 2072 N N . ARG A 1 271 ? 12.098 12.899 -26.403 1.00 30.70 271 ARG A N 1
ATOM 2073 C CA . ARG A 1 271 ? 13.409 12.920 -27.044 1.00 30.70 271 ARG A CA 1
ATOM 2074 C C . ARG A 1 271 ? 13.136 13.360 -28.482 1.00 30.70 271 ARG A C 1
ATOM 2076 O O . ARG A 1 271 ? 12.614 12.566 -29.260 1.00 30.70 271 ARG A O 1
ATOM 2083 N N . PHE A 1 272 ? 13.345 14.648 -28.745 1.00 35.38 272 PHE A N 1
ATOM 2084 C CA . PHE A 1 272 ? 13.436 15.190 -30.099 1.00 35.38 272 PHE A CA 1
ATOM 2085 C C . PHE A 1 272 ? 14.705 14.672 -30.775 1.00 35.38 272 PHE A C 1
ATOM 2087 O O . PHE A 1 272 ? 15.721 14.522 -30.054 1.00 35.38 272 PHE A O 1
#

Secondary structure (DSSP, 8-state):
--EEEEEE--BTTTB-HHHHHHHHHHHHHTT-EEEEES-SSSPP-HHHHHHHHHHHHH-SS-EEEEEE--EEEESEEEETT-TT--HHHHHHHHHHHHTT--EEEEE--TTHHHHHHHHHHHSPTT-EEEEEE-SSTTS-GGGTHHHHHHHHHS--S---HHHHHHHHHHHHHHTT-EEEEE-SS-EEEHHHHTTT-TT-PPPHHHHHHHHHHHTTT-S-THHHHHHHHHHTT--SHHHHHHHHHHHHHHHHHHTTTT--EEEE--------

Sequence (272 aa):
MRTVILLAGPGKPAFGIKNVLAAEQALKNQGADLLRIGDGERDLTDTDVSDMLEAISNAKGDVTLVLMAHGNRNGEVYFKSLHAQSTVKFFQDISKALKHRKIDIFSTACYGGLLQKVALQILPENSVYASLSPANNGITADNIDPFWDYLNQHKLSCLSAESMLVAYLLSSMKNRYLPTLSTPKYTHDLEAILNGRCGTLFSIEDRAYIKSTLAVFLEDLSVLDTIMDKIEKSRSSDDFGIAQYGLALAISYAASGNMTLDITPCVFKPRF

Radius of gyration: 18.67 Å; Cα contacts (8 Å, |Δi|>4): 499; chains: 1; bounding box: 46×36×52 Å

Mean predicted aligned error: 9.98 Å

pLDDT: mean 73.59, std 17.32, range [23.61, 97.12]

Foldseek 3Di:
DEAEEEEAAADDQFFALVNVVLLVLLCVLLVHNYDYADRRHHQDDPVSLVVVLVCLLPDPDAYEYEAHAEWDDPPATDRVRHVPDGLLRSLQSNQVSNVADAHAYEYAYAPQLRSLLSNLVRHHPPHHYAYEHAQDPPAGNPLCSLLSVLSNVDHFPDDGNLSSLLSSLVSCLVQVWFKWWDDPVDIGGLCVLLVVDALDQQDPVSLVSSLVVCVVQAPDSVVVVVLSVQRNVGDDPSSNSVSSSVVLSSSSVRSRNGTYMYIGGDPPPPPD

Nearest PDB structures (foldseek):
  1gud-assembly2_B  TM=3.242E-01  e=1.030E-01  Escherichia coli K-12
  3ksm-assembly3_B  TM=2.354E-01  e=4.638E-01  Hahella chejuensis KCTC 2396
  5dte-assembly3_C  TM=3.576E-01  e=2.213E+00  Actinobacillus succinogenes 130Z
  6p6f-assembly1_B  TM=3.789E-01  e=2.955E+00  synthetic construct

Solvent-accessible surface area (backbone atoms only — not comparable to full-atom values): 14599 Å² total; per-residue (Å²): 120,52,37,31,38,37,43,26,19,34,24,68,100,48,31,35,49,69,54,48,51,43,44,51,51,18,43,48,70,62,68,41,52,70,46,78,37,68,60,10,66,52,66,42,48,74,63,50,53,49,54,50,38,51,51,55,48,68,47,92,52,54,40,22,40,38,36,42,31,33,38,40,84,77,96,48,62,28,49,72,31,47,84,86,54,54,48,67,56,52,35,44,51,47,25,59,36,42,68,72,49,46,42,22,29,34,32,55,18,46,64,25,31,65,51,39,40,56,37,68,76,50,39,36,77,88,42,44,68,38,26,41,24,61,83,49,104,81,66,67,44,79,76,48,56,53,30,36,52,41,40,60,76,45,82,68,98,52,79,43,23,64,49,49,50,50,48,39,52,54,31,36,52,77,68,60,36,45,57,27,46,46,54,102,86,48,71,41,54,50,56,67,67,55,64,76,52,64,49,42,83,74,49,75,66,53,51,50,50,43,48,65,69,46,48,86,55,33,87,65,64,69,61,52,55,62,49,50,60,50,36,34,69,23,88,45,75,66,47,39,51,52,41,52,54,47,45,56,48,48,48,48,63,65,12,78,70,61,54,23,51,20,57,46,79,60,78,80,70,80,84,125